Protein AF-A0A8C2JRZ2-F1 (afdb_monomer_lite)

InterPro domains:
  IPR001318 Inhibin, beta C subunit [PR00672] (16-34)
  IPR001318 Inhibin, beta C subunit [PR00672] (56-75)
  IPR001318 Inhibin, beta C subunit [PR00672] (79-95)
  IPR015615 Transforming growth factor-beta-like [PTHR11848] (23-191)

Structure (mmCIF, N/CA/C/O backbone):
data_AF-A0A8C2JRZ2-F1
#
_entry.id   AF-A0A8C2JRZ2-F1
#
loop_
_atom_site.group_PDB
_atom_site.id
_atom_site.type_symbol
_atom_site.label_atom_id
_atom_site.label_alt_id
_atom_site.label_comp_id
_atom_site.label_asym_id
_atom_site.label_entity_id
_atom_site.label_seq_id
_atom_site.pdbx_PDB_ins_code
_atom_site.Cartn_x
_atom_site.Cartn_y
_atom_site.Cartn_z
_atom_site.occupancy
_atom_site.B_iso_or_equiv
_atom_site.auth_seq_id
_atom_site.auth_comp_id
_atom_site.auth_asym_id
_atom_site.auth_atom_id
_atom_site.pdbx_PDB_model_num
ATOM 1 N N . MET A 1 1 ? 28.284 58.475 86.208 1.00 43.09 1 MET A N 1
ATOM 2 C CA . MET A 1 1 ? 27.293 57.403 86.428 1.00 43.09 1 MET A CA 1
ATOM 3 C C . MET A 1 1 ? 26.240 57.553 85.338 1.00 43.09 1 MET A C 1
ATOM 5 O O . MET A 1 1 ? 25.465 58.492 85.411 1.00 43.09 1 MET A O 1
ATOM 9 N N . PHE A 1 2 ? 26.287 56.740 84.277 1.00 35.25 2 PHE A N 1
ATOM 10 C CA . PHE A 1 2 ? 25.278 56.749 83.209 1.00 35.25 2 PHE A CA 1
ATOM 11 C C . PHE A 1 2 ? 24.771 55.323 82.995 1.00 35.25 2 PHE A C 1
ATOM 13 O O . PHE A 1 2 ? 25.548 54.411 82.723 1.00 35.25 2 PHE A O 1
ATOM 20 N N . LEU A 1 3 ? 23.466 55.161 83.212 1.00 39.97 3 LEU A N 1
ATOM 21 C CA . LEU A 1 3 ? 22.682 53.945 83.025 1.00 39.97 3 LEU A CA 1
ATOM 22 C C . LEU A 1 3 ? 22.377 53.747 81.537 1.00 39.97 3 LEU A C 1
ATOM 24 O O . LEU A 1 3 ? 21.949 54.680 80.861 1.00 39.97 3 LEU A O 1
ATOM 28 N N . VAL A 1 4 ? 22.553 52.520 81.048 1.00 43.88 4 VAL A N 1
ATOM 29 C CA . VAL A 1 4 ? 22.160 52.106 79.696 1.00 43.88 4 VAL A CA 1
ATOM 30 C C . VAL A 1 4 ? 20.733 51.557 79.767 1.00 43.88 4 VAL A C 1
ATOM 32 O O . VAL A 1 4 ? 20.486 50.575 80.463 1.00 43.88 4 VAL A O 1
ATOM 35 N N . SER A 1 5 ? 19.784 52.194 79.077 1.00 49.72 5 SER A N 1
ATOM 36 C CA . SER A 1 5 ? 18.430 51.654 78.882 1.00 49.72 5 SER A CA 1
ATOM 37 C C . SER A 1 5 ? 18.420 50.693 77.695 1.00 49.72 5 SER A C 1
ATOM 39 O O . SER A 1 5 ? 18.778 51.087 76.587 1.00 49.72 5 SER A O 1
ATOM 41 N N . PHE A 1 6 ? 17.979 49.452 77.906 1.00 47.41 6 PHE A N 1
ATOM 42 C CA . PHE A 1 6 ? 17.679 48.506 76.828 1.00 47.41 6 PHE A CA 1
ATOM 43 C C . PHE A 1 6 ? 16.197 48.608 76.444 1.00 47.41 6 PHE A C 1
ATOM 45 O O . PHE A 1 6 ? 15.307 48.474 77.280 1.00 47.41 6 PHE A O 1
ATOM 52 N N . SER A 1 7 ? 15.945 48.877 75.163 1.00 52.47 7 SER A N 1
ATOM 53 C CA . SER A 1 7 ? 14.614 49.090 74.587 1.00 52.47 7 SER A CA 1
ATOM 54 C C . SER A 1 7 ? 13.928 47.758 74.251 1.00 52.47 7 SER A C 1
ATOM 56 O O . SER A 1 7 ? 14.388 47.010 73.390 1.00 52.47 7 SER A O 1
ATOM 58 N N . TRP A 1 8 ? 12.798 47.474 74.907 1.00 53.75 8 TRP A N 1
ATOM 59 C CA . TRP A 1 8 ? 11.989 46.250 74.747 1.00 53.75 8 TRP A CA 1
ATOM 60 C C . TRP A 1 8 ? 11.156 46.220 73.443 1.00 53.75 8 TRP A C 1
ATOM 62 O O . TRP A 1 8 ? 10.535 45.211 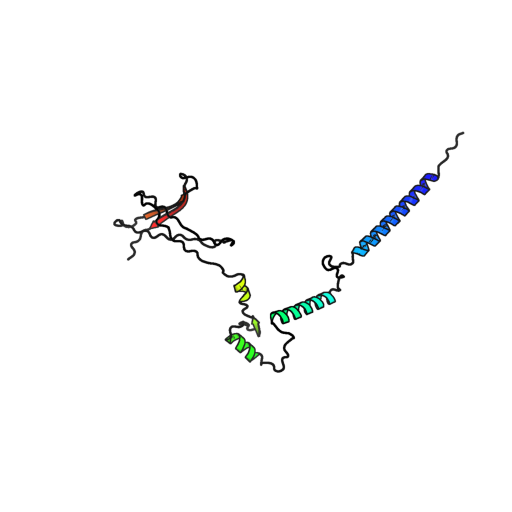73.113 1.00 53.75 8 TRP A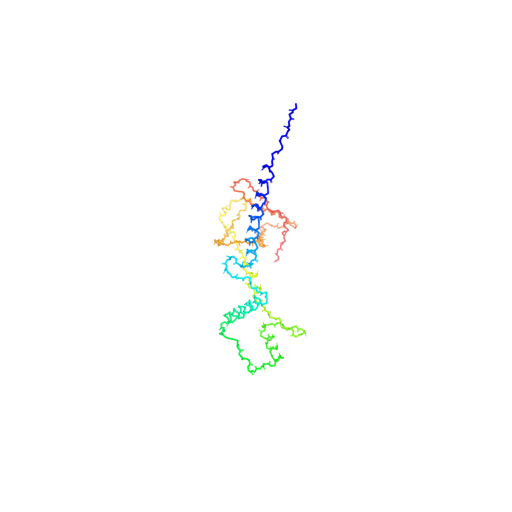 O 1
ATOM 72 N N . ALA A 1 9 ? 11.145 47.311 72.668 1.00 54.16 9 ALA A N 1
ATOM 73 C CA . ALA A 1 9 ? 10.266 47.483 71.508 1.00 54.16 9 ALA A CA 1
ATOM 74 C C . ALA A 1 9 ? 10.638 46.610 70.289 1.00 54.16 9 ALA A C 1
ATOM 76 O O . ALA A 1 9 ? 9.770 46.275 69.483 1.00 54.16 9 ALA A O 1
ATOM 77 N N . HIS A 1 10 ? 11.902 46.189 70.160 1.00 51.16 10 HIS A N 1
ATOM 78 C CA . HIS A 1 10 ? 12.362 45.418 68.997 1.00 51.16 10 HIS A CA 1
ATOM 79 C C . HIS A 1 10 ? 11.926 43.945 69.002 1.00 51.16 10 HIS A C 1
ATOM 81 O O . HIS A 1 10 ? 11.777 43.359 67.930 1.00 51.16 10 HIS A O 1
ATOM 87 N N . LEU A 1 11 ? 11.671 43.345 70.171 1.00 52.97 11 LEU A N 1
ATOM 88 C CA . LEU A 1 11 ? 11.239 41.942 70.241 1.00 52.97 11 LEU A CA 1
ATOM 89 C C . LEU A 1 11 ? 9.786 41.748 69.776 1.00 52.97 11 LEU A C 1
ATOM 91 O O . LEU A 1 11 ? 9.461 40.719 69.188 1.00 52.97 11 LEU A O 1
ATOM 95 N N . CYS A 1 12 ? 8.915 42.734 70.004 1.00 54.78 12 CYS A N 1
ATOM 96 C CA . CYS A 1 12 ? 7.479 42.597 69.738 1.00 54.78 12 CYS A CA 1
ATOM 97 C C . CYS A 1 12 ? 7.147 42.678 68.232 1.00 54.78 12 CYS A C 1
ATOM 99 O O . CYS A 1 12 ? 6.278 41.961 67.737 1.00 54.78 12 CYS A O 1
ATOM 101 N N . GLY A 1 13 ? 7.886 43.501 67.476 1.00 56.34 13 GLY A N 1
ATOM 102 C CA . GLY A 1 13 ? 7.695 43.649 66.028 1.00 56.34 13 GLY A CA 1
ATOM 103 C C . GLY A 1 13 ? 8.073 42.400 65.224 1.00 56.34 13 GLY A C 1
ATOM 104 O O . GLY A 1 13 ? 7.397 42.069 64.253 1.00 56.34 13 GLY A O 1
ATOM 105 N N . LEU A 1 14 ? 9.106 41.670 65.659 1.00 57.88 14 LEU A N 1
ATOM 106 C CA . LEU A 1 14 ? 9.568 40.448 64.993 1.00 57.88 14 LEU A CA 1
ATOM 107 C C . LEU A 1 14 ? 8.588 39.278 65.170 1.00 57.88 14 LEU A C 1
ATOM 109 O O . LEU A 1 14 ? 8.413 38.482 64.255 1.00 57.88 14 LEU A O 1
ATOM 113 N N . ALA A 1 15 ? 7.900 39.187 66.311 1.00 64.38 15 ALA A N 1
ATOM 114 C CA . ALA A 1 15 ? 6.903 38.140 66.539 1.00 64.38 15 ALA A CA 1
ATOM 115 C C . ALA A 1 15 ? 5.659 38.310 65.642 1.00 64.38 15 ALA A C 1
ATOM 117 O O . ALA A 1 15 ? 5.123 37.330 65.124 1.00 64.38 15 ALA A O 1
ATOM 118 N N . SER A 1 16 ? 5.225 39.555 65.415 1.00 68.12 16 SER A N 1
ATOM 119 C CA . SER A 1 16 ? 4.037 39.870 64.606 1.00 68.12 16 SER A CA 1
ATOM 120 C C . SER A 1 16 ? 4.243 39.588 63.111 1.00 68.12 16 SER A C 1
ATOM 122 O O . SER A 1 16 ? 3.372 39.018 62.450 1.00 68.12 16 SER A O 1
ATOM 124 N N . THR A 1 17 ? 5.424 39.910 62.573 1.00 67.56 17 THR A N 1
ATOM 125 C CA . THR A 1 17 ? 5.755 39.620 61.169 1.00 67.56 17 THR A CA 1
ATOM 126 C C . THR A 1 17 ? 5.883 38.122 60.911 1.00 67.56 17 THR A C 1
ATOM 128 O O . THR A 1 17 ? 5.420 37.652 59.874 1.00 67.56 17 THR A O 1
ATOM 131 N N . VAL A 1 18 ? 6.428 37.359 61.865 1.00 73.25 18 VAL A N 1
ATOM 132 C CA . VAL A 1 18 ? 6.525 35.893 61.778 1.00 73.25 18 VAL A CA 1
ATOM 133 C C . VAL A 1 18 ? 5.147 35.230 61.838 1.00 73.25 18 VAL A C 1
ATOM 135 O O . VAL A 1 18 ? 4.886 34.317 61.059 1.00 73.25 18 VAL A O 1
ATOM 138 N N . LEU A 1 19 ? 4.230 35.697 62.694 1.00 73.44 19 LEU A N 1
ATOM 139 C CA . LEU A 1 19 ? 2.860 35.168 62.705 1.00 73.44 19 LEU A CA 1
ATOM 140 C C . LEU A 1 19 ? 2.125 35.459 61.392 1.00 73.44 19 LEU A C 1
ATOM 142 O O . LEU A 1 19 ? 1.458 34.579 60.853 1.00 73.44 19 LEU A O 1
ATOM 146 N N . SER A 1 20 ? 2.258 36.677 60.864 1.00 72.19 20 SER A N 1
ATOM 147 C CA . SER A 1 20 ? 1.580 37.075 59.628 1.00 72.19 20 SER A CA 1
ATOM 148 C C . SER A 1 20 ? 2.083 36.275 58.421 1.00 72.19 20 SER A C 1
ATOM 150 O O . SER A 1 20 ? 1.283 35.771 57.632 1.00 72.19 20 SER A O 1
ATOM 152 N N . THR A 1 21 ? 3.399 36.055 58.311 1.00 71.00 21 THR A N 1
ATOM 153 C CA . THR A 1 21 ? 3.958 35.200 57.253 1.00 71.00 21 THR A CA 1
ATOM 154 C C . THR A 1 21 ? 3.530 33.745 57.410 1.00 71.00 21 THR A C 1
ATOM 156 O O . THR A 1 21 ? 3.190 33.123 56.408 1.00 71.00 21 THR A O 1
ATOM 159 N N . LEU A 1 22 ? 3.446 33.212 58.634 1.00 72.38 22 LEU A N 1
ATOM 160 C CA . LEU A 1 22 ? 2.957 31.851 58.887 1.00 72.38 22 LEU A CA 1
ATOM 161 C C . LEU A 1 22 ? 1.473 31.680 58.502 1.00 72.38 22 LEU A C 1
ATOM 163 O O . LEU A 1 22 ? 1.083 30.650 57.947 1.00 72.38 22 LEU A O 1
ATOM 167 N N . VAL A 1 23 ? 0.642 32.699 58.743 1.00 73.06 23 VAL A N 1
ATOM 168 C CA . VAL A 1 23 ? -0.781 32.707 58.355 1.00 73.06 23 VAL A CA 1
ATOM 169 C C . VAL A 1 23 ? -0.938 32.811 56.835 1.00 73.06 23 VAL A C 1
ATOM 171 O O . VAL A 1 23 ? -1.725 32.073 56.246 1.00 73.06 23 VAL A O 1
ATOM 174 N N . VAL A 1 24 ? -0.153 33.658 56.167 1.00 72.19 24 VAL A N 1
ATOM 175 C CA . VAL A 1 24 ? -0.166 33.756 54.696 1.00 72.19 24 VAL A CA 1
ATOM 176 C C . VAL A 1 24 ? 0.340 32.461 54.055 1.00 72.19 24 VAL A C 1
ATOM 178 O O . VAL A 1 24 ? -0.254 31.983 53.089 1.00 72.19 24 VAL A O 1
ATOM 181 N N . LEU A 1 25 ? 1.391 31.854 54.611 1.00 67.00 25 LEU A N 1
ATOM 182 C CA . LEU A 1 25 ? 1.948 30.600 54.109 1.00 67.00 25 LEU A CA 1
ATOM 183 C C . LEU A 1 25 ? 0.973 29.433 54.310 1.00 67.00 25 LEU A C 1
ATOM 185 O O . LEU A 1 25 ? 0.806 28.624 53.403 1.00 67.00 25 LEU A O 1
ATOM 189 N N . SER A 1 26 ? 0.265 29.382 55.443 1.00 62.38 26 SER A N 1
ATOM 190 C CA . SER A 1 26 ? -0.780 28.374 55.682 1.00 62.38 26 SER A CA 1
ATOM 191 C C . SER A 1 26 ? -2.029 28.587 54.813 1.00 62.38 26 SER A C 1
ATOM 193 O O . SER A 1 26 ? -2.615 27.621 54.329 1.00 62.38 26 SER A O 1
ATOM 195 N N . ALA A 1 27 ? -2.410 29.831 54.513 1.00 62.88 27 ALA A N 1
ATOM 196 C CA . ALA A 1 27 ? -3.480 30.113 53.556 1.00 62.88 27 ALA A CA 1
ATOM 197 C C . ALA A 1 27 ? -3.098 29.721 52.113 1.00 62.88 27 ALA A C 1
ATOM 199 O O . ALA A 1 27 ? -3.943 29.218 51.365 1.00 62.88 27 ALA A O 1
ATOM 200 N N . LEU A 1 28 ? -1.832 29.913 51.719 1.00 59.66 28 LEU A N 1
ATOM 201 C CA . LEU A 1 28 ? -1.326 29.468 50.417 1.00 59.66 28 LEU A CA 1
ATOM 202 C C . LEU A 1 28 ? -1.285 27.939 50.313 1.00 59.66 28 LEU A C 1
ATOM 204 O O . LEU A 1 28 ? -1.697 27.402 49.285 1.00 59.66 28 LEU A O 1
ATOM 208 N N . THR A 1 29 ? -0.852 27.227 51.358 1.00 57.88 29 THR A N 1
ATOM 209 C CA . THR A 1 29 ? -0.818 25.756 51.328 1.00 57.88 29 THR A CA 1
ATOM 210 C C . THR A 1 29 ? -2.219 25.157 51.232 1.00 57.88 29 THR A C 1
ATOM 212 O O . THR A 1 29 ? -2.415 24.244 50.436 1.00 57.88 29 THR A O 1
ATOM 215 N N . VAL A 1 30 ? -3.220 25.716 51.923 1.00 55.44 30 VAL A N 1
ATOM 216 C CA . VAL A 1 30 ? -4.626 25.266 51.823 1.00 55.44 30 VAL A CA 1
ATOM 217 C C . VAL A 1 30 ? -5.213 25.478 50.419 1.00 55.44 30 VAL A C 1
ATOM 219 O O . VAL A 1 30 ? -6.016 24.670 49.951 1.00 55.44 30 VAL A O 1
ATOM 222 N N . ARG A 1 31 ? -4.808 26.534 49.700 1.00 51.69 31 ARG A N 1
ATOM 223 C CA . ARG A 1 31 ? -5.257 26.745 48.310 1.00 51.69 31 ARG A CA 1
ATOM 224 C C . ARG A 1 31 ? -4.558 25.829 47.309 1.00 51.69 31 ARG A C 1
ATOM 226 O O . ARG A 1 31 ? -5.198 25.392 46.357 1.00 51.69 31 ARG A O 1
ATOM 233 N N . VAL A 1 32 ? -3.286 25.505 47.536 1.00 51.31 32 VAL A N 1
ATOM 234 C CA . VAL A 1 32 ? -2.526 24.581 46.679 1.00 51.31 32 VAL A CA 1
ATOM 235 C C . VAL A 1 32 ? -2.999 23.135 46.857 1.00 51.31 32 VAL A C 1
ATOM 237 O O . VAL A 1 32 ? -3.060 22.397 45.877 1.00 51.31 32 VAL A O 1
ATOM 240 N N . THR A 1 33 ? -3.423 22.729 48.058 1.00 45.78 33 THR A N 1
ATOM 241 C CA . THR A 1 33 ? -3.951 21.370 48.279 1.00 45.78 33 THR A CA 1
ATOM 242 C C . THR A 1 33 ? -5.376 21.162 47.759 1.00 45.78 33 THR A C 1
ATOM 244 O O . THR A 1 33 ? -5.751 20.027 47.481 1.00 45.78 33 THR A O 1
ATOM 247 N N . SER A 1 34 ? -6.152 22.230 47.537 1.00 48.19 34 SER A N 1
ATOM 248 C CA . SER A 1 34 ? -7.468 22.145 46.877 1.00 48.19 34 SER A CA 1
ATOM 249 C C . SER A 1 34 ? -7.359 21.883 45.363 1.00 48.19 34 SER A C 1
ATOM 251 O O . SER A 1 34 ? -8.215 21.228 44.772 1.00 48.19 34 SER A O 1
ATOM 253 N N . ALA A 1 35 ? -6.255 22.302 44.733 1.00 47.62 35 ALA A N 1
ATOM 254 C CA . ALA A 1 35 ? -5.972 22.021 43.321 1.00 47.62 35 ALA A CA 1
ATOM 255 C C . ALA A 1 35 ? -5.539 20.563 43.054 1.00 47.62 35 ALA A C 1
ATOM 257 O O . ALA A 1 35 ? -5.353 20.177 41.902 1.00 47.62 35 ALA A O 1
ATOM 258 N N . ALA A 1 36 ? -5.400 19.740 44.099 1.00 47.97 36 ALA A N 1
ATOM 259 C CA . ALA A 1 36 ? -5.111 18.311 43.992 1.00 47.97 36 ALA A CA 1
ATOM 260 C C . ALA A 1 36 ? -6.376 17.440 43.826 1.00 47.97 36 ALA A C 1
ATOM 262 O O . ALA A 1 36 ? -6.294 16.216 43.917 1.00 47.97 36 ALA A O 1
ATOM 263 N N . ALA A 1 37 ? -7.542 18.036 43.555 1.00 54.25 37 ALA A N 1
ATOM 264 C CA . ALA A 1 37 ? -8.656 17.317 42.943 1.00 54.25 37 ALA A CA 1
ATOM 265 C C . ALA A 1 37 ? -8.358 17.171 41.439 1.00 54.25 37 ALA A C 1
ATOM 267 O O . ALA A 1 37 ? -8.673 18.040 40.631 1.00 54.25 37 ALA A O 1
ATOM 268 N N . THR A 1 38 ? -7.680 16.080 41.095 1.00 59.22 38 THR A N 1
ATOM 269 C CA . THR A 1 38 ? -7.126 15.690 39.787 1.00 59.22 38 THR A CA 1
ATOM 270 C C . THR A 1 38 ? -8.181 15.458 38.688 1.00 59.22 38 THR A C 1
ATOM 272 O O . THR A 1 38 ? -8.270 14.381 38.107 1.00 59.22 38 THR A O 1
ATOM 275 N N . GLY A 1 39 ? -9.022 16.449 38.393 1.00 63.00 39 GLY A N 1
ATOM 276 C CA . GLY A 1 39 ? -9.959 16.419 37.266 1.00 63.00 39 GLY A CA 1
ATOM 277 C C . GLY A 1 39 ? -9.312 16.834 35.940 1.00 63.00 39 GLY A C 1
ATOM 278 O O . GLY A 1 39 ? -8.318 17.561 35.915 1.00 63.00 39 GLY A O 1
ATOM 279 N N . CYS A 1 40 ? -9.882 16.391 34.818 1.00 69.56 40 CYS A N 1
ATOM 280 C CA . CYS A 1 40 ? -9.407 16.778 33.487 1.00 69.56 40 CYS A CA 1
ATOM 281 C C . CYS A 1 40 ? -9.744 18.261 33.212 1.00 69.56 40 CYS A C 1
ATOM 283 O O . CYS A 1 40 ? -10.929 18.614 33.178 1.00 69.56 40 CYS A O 1
ATOM 285 N N . PRO A 1 41 ? -8.750 19.138 32.957 1.00 63.25 41 PRO A N 1
ATOM 286 C CA . PRO A 1 41 ? -8.979 20.575 32.776 1.00 63.25 41 PRO A CA 1
ATOM 287 C C . PRO A 1 41 ? -9.751 20.914 31.490 1.00 63.25 41 PRO A C 1
ATOM 289 O O . PRO A 1 41 ? -10.252 22.025 31.353 1.00 63.25 41 PRO A O 1
ATOM 292 N N . THR A 1 42 ? -9.870 19.969 30.552 1.00 72.88 42 THR A N 1
ATOM 293 C CA . THR A 1 42 ? -10.592 20.151 29.283 1.00 72.88 42 THR A CA 1
ATOM 294 C C . THR A 1 42 ? -12.085 19.844 29.391 1.00 72.88 42 THR A C 1
ATOM 296 O O . THR A 1 42 ? -12.878 20.487 28.710 1.00 72.88 42 THR A O 1
ATOM 299 N N . CYS A 1 43 ? -12.491 18.878 30.222 1.00 76.94 43 CYS A N 1
ATOM 300 C CA . CYS A 1 43 ? -13.899 18.477 30.343 1.00 76.94 43 CYS A CA 1
ATOM 301 C C . CYS A 1 43 ? -14.525 18.775 31.713 1.00 76.94 43 CYS A C 1
ATOM 303 O O . CYS A 1 43 ? -15.717 18.542 31.882 1.00 76.94 43 CYS A O 1
ATOM 305 N N . GLY A 1 44 ? -13.758 19.294 32.683 1.00 69.50 44 GLY A N 1
ATOM 306 C CA . GLY A 1 44 ? -14.271 19.717 33.994 1.00 69.50 44 GLY A CA 1
ATOM 307 C C . GLY A 1 44 ? -14.798 18.575 34.868 1.00 69.50 44 GLY A C 1
ATOM 308 O O . GLY A 1 44 ? -15.419 18.826 35.898 1.00 69.50 44 GLY A O 1
ATOM 309 N N . MET A 1 45 ? -14.566 17.325 34.465 1.00 68.88 45 MET A N 1
ATOM 310 C CA . MET A 1 45 ? -15.027 16.153 35.198 1.00 68.88 45 MET A CA 1
ATOM 311 C C . MET A 1 45 ? -14.103 15.884 36.392 1.00 68.88 45 MET A C 1
ATOM 313 O O . MET A 1 45 ? -12.877 15.960 36.236 1.00 68.88 45 MET A O 1
ATOM 317 N N . PRO A 1 46 ? -14.660 15.560 37.575 1.00 72.56 46 PRO A N 1
ATOM 318 C CA . PRO A 1 46 ? -13.858 15.189 38.734 1.00 72.56 46 PRO A CA 1
ATOM 319 C C . PRO A 1 46 ? -13.057 13.914 38.447 1.00 72.56 46 PRO A C 1
ATOM 321 O O . PRO A 1 46 ? -13.472 13.088 37.632 1.00 72.56 46 PRO A O 1
ATOM 324 N N . ALA A 1 47 ? -11.925 13.742 39.137 1.00 68.00 47 ALA A N 1
ATOM 325 C CA . ALA A 1 47 ? -11.163 12.496 39.113 1.00 68.00 47 ALA A CA 1
ATOM 326 C C . ALA A 1 47 ? -12.096 11.327 39.470 1.00 68.00 47 ALA A C 1
ATOM 328 O O . ALA A 1 47 ? -12.580 11.242 40.601 1.00 68.00 47 ALA A O 1
ATOM 329 N N . MET A 1 48 ? -12.392 10.459 38.503 1.00 72.94 48 MET A N 1
ATOM 330 C CA . MET A 1 48 ? -13.170 9.252 38.763 1.00 72.94 48 MET A CA 1
ATOM 331 C C . MET A 1 48 ? -12.306 8.235 39.502 1.00 72.94 48 MET A C 1
ATOM 333 O O . MET A 1 48 ? -11.091 8.160 39.324 1.00 72.94 48 MET A O 1
ATOM 337 N N . GLU A 1 49 ? -12.944 7.429 40.346 1.00 82.06 49 GLU A N 1
ATOM 338 C CA . GLU A 1 49 ? -12.288 6.265 40.927 1.00 82.06 49 GLU A CA 1
ATOM 339 C C . GLU A 1 49 ? -11.952 5.284 39.793 1.00 82.06 49 GLU A C 1
ATOM 341 O O . GLU A 1 49 ? -12.751 5.089 38.875 1.00 82.06 49 GLU A O 1
ATOM 346 N N . LYS A 1 50 ? -10.759 4.684 39.828 1.00 81.44 50 LYS A N 1
ATOM 347 C CA . LYS A 1 50 ? -10.221 3.890 38.714 1.00 81.44 50 LYS A CA 1
ATOM 348 C C . LYS A 1 50 ? -11.184 2.794 38.234 1.00 81.44 50 LYS A C 1
ATOM 350 O O . LYS A 1 50 ? -11.314 2.594 37.028 1.00 81.44 50 LYS A O 1
ATOM 355 N N . SER A 1 51 ? -11.895 2.115 39.142 1.00 82.56 51 SER A N 1
ATOM 356 C CA . SER A 1 51 ? -12.881 1.095 38.756 1.00 82.56 51 SER A CA 1
ATOM 357 C C . SER A 1 51 ? -14.105 1.693 38.054 1.00 82.56 51 SER A C 1
ATOM 359 O O . SER A 1 51 ? -14.656 1.085 37.134 1.00 82.56 51 SER A O 1
ATOM 361 N N . THR A 1 52 ? -14.532 2.896 38.447 1.00 87.12 52 THR A N 1
ATOM 362 C CA . THR A 1 52 ? -15.609 3.609 37.753 1.00 87.12 52 THR A CA 1
ATOM 363 C C . THR A 1 52 ? -15.187 4.068 36.357 1.00 87.12 52 THR A C 1
ATOM 365 O O . THR A 1 52 ? -15.985 3.950 35.426 1.00 87.12 52 THR A O 1
ATOM 368 N N . GLU A 1 53 ? -13.952 4.552 36.190 1.00 87.38 53 GLU A N 1
ATOM 369 C CA . GLU A 1 53 ? -13.423 4.994 34.892 1.00 87.38 53 GLU A CA 1
ATOM 370 C C . GLU A 1 53 ? -13.356 3.821 33.908 1.00 87.38 53 GLU A C 1
ATOM 372 O O . GLU A 1 53 ? -13.857 3.914 32.788 1.00 87.38 53 GLU A O 1
ATOM 377 N N . GLU A 1 54 ? -12.827 2.679 34.354 1.00 91.50 54 GLU A N 1
ATOM 378 C CA . GLU A 1 54 ? -12.760 1.459 33.548 1.00 91.50 54 GLU A CA 1
ATOM 379 C C . GLU A 1 54 ? -14.152 1.006 33.082 1.00 91.50 54 GLU A C 1
ATOM 381 O O . GLU A 1 54 ? -14.355 0.728 31.899 1.00 91.50 54 GLU A O 1
ATOM 386 N N . ARG A 1 55 ? -15.144 0.992 33.983 1.00 93.50 55 ARG A N 1
ATOM 387 C CA . ARG A 1 55 ? -16.532 0.661 33.617 1.00 93.50 55 ARG A CA 1
ATOM 388 C C . ARG A 1 55 ? -17.090 1.624 32.577 1.00 93.50 55 ARG A C 1
ATOM 390 O O . ARG A 1 55 ? -17.734 1.176 31.632 1.00 93.50 55 ARG A O 1
ATOM 397 N N . TYR A 1 56 ? -16.834 2.921 32.728 1.00 93.19 56 TYR A N 1
ATOM 398 C CA . TYR A 1 56 ? -17.280 3.923 31.765 1.00 93.19 56 TYR A CA 1
ATOM 399 C C . TYR A 1 56 ? -16.661 3.691 30.379 1.00 93.19 56 TYR A C 1
ATOM 401 O O . TYR A 1 56 ? -17.385 3.648 29.384 1.00 93.19 56 TYR A O 1
ATOM 409 N N . LEU A 1 57 ? -15.350 3.438 30.311 1.00 94.56 57 LEU A N 1
ATOM 410 C CA . LEU A 1 57 ? -14.658 3.111 29.059 1.00 94.56 57 LEU A CA 1
ATOM 411 C C . LEU A 1 57 ? -15.202 1.829 28.414 1.00 94.56 57 LEU A C 1
ATOM 413 O O . LEU A 1 57 ? -15.380 1.782 27.195 1.00 94.56 57 LEU A O 1
ATOM 417 N N . ILE A 1 58 ? -15.517 0.807 29.214 1.00 96.31 58 ILE A N 1
ATOM 418 C CA . ILE A 1 58 ? -16.128 -0.438 28.731 1.00 96.31 58 ILE A CA 1
ATOM 419 C C . ILE A 1 58 ? -17.509 -0.174 28.119 1.00 96.31 58 ILE A C 1
ATOM 421 O O . ILE A 1 58 ? -17.795 -0.686 27.035 1.00 96.31 58 ILE A O 1
ATOM 425 N N . GLU A 1 59 ? -18.366 0.615 28.768 1.00 96.12 59 GLU A N 1
ATOM 426 C CA . GLU A 1 59 ? -19.691 0.942 28.225 1.00 96.12 59 GLU A CA 1
ATOM 427 C C . GLU A 1 59 ? -19.595 1.788 26.947 1.00 96.12 59 GLU A C 1
ATOM 429 O O . GLU A 1 59 ? -20.303 1.515 25.973 1.00 96.12 59 GLU A O 1
ATOM 434 N N . MET A 1 60 ? -18.653 2.737 26.881 1.00 96.25 60 MET A N 1
ATOM 435 C CA . MET A 1 60 ? -18.372 3.468 25.641 1.00 96.25 60 MET A CA 1
ATOM 436 C C . MET A 1 60 ? -17.910 2.529 24.522 1.00 96.25 60 MET A C 1
ATOM 438 O O . MET A 1 60 ? -18.408 2.619 23.398 1.00 96.25 60 MET A O 1
ATOM 442 N N . ALA A 1 61 ? -16.999 1.597 24.818 1.00 97.06 61 ALA A N 1
ATOM 443 C CA . ALA A 1 61 ? -16.512 0.626 23.845 1.00 97.06 61 ALA A CA 1
ATOM 444 C C . ALA A 1 61 ? -17.639 -0.293 23.349 1.00 97.06 61 ALA A C 1
ATOM 446 O O . ALA A 1 61 ? -17.765 -0.506 22.141 1.00 97.06 61 ALA A O 1
ATOM 447 N N . LYS A 1 62 ? -18.504 -0.785 24.247 1.00 96.88 62 LYS A N 1
ATOM 448 C CA . LYS A 1 62 ? -19.694 -1.576 23.884 1.00 96.88 62 LYS A CA 1
ATOM 449 C C . LYS A 1 62 ? -20.608 -0.800 22.938 1.00 96.88 62 LYS A C 1
ATOM 451 O O . LYS A 1 62 ? -20.975 -1.325 21.886 1.00 96.88 62 LYS A O 1
ATOM 456 N N . GLN A 1 63 ? -20.926 0.452 23.272 1.00 96.88 63 GLN A N 1
ATOM 457 C CA . GLN A 1 63 ? -21.789 1.292 22.442 1.00 96.88 63 GLN A CA 1
ATOM 458 C C . GLN A 1 63 ? -21.153 1.593 21.080 1.00 96.88 63 GLN A C 1
ATOM 460 O O . GLN A 1 63 ? -21.833 1.570 20.052 1.00 96.88 63 GLN A O 1
ATOM 465 N N . GLN A 1 64 ? -19.840 1.828 21.048 1.00 97.06 64 GLN A N 1
ATOM 466 C CA . GLN A 1 64 ? -19.096 2.042 19.812 1.00 97.06 64 GLN A CA 1
ATOM 467 C C . GLN A 1 64 ? -19.130 0.804 18.908 1.00 97.06 64 GLN A C 1
ATOM 469 O O . GLN A 1 64 ? -19.337 0.947 17.703 1.00 97.06 64 GLN A O 1
ATOM 474 N N . ILE A 1 65 ? -18.952 -0.396 19.469 1.00 97.56 65 ILE A N 1
ATOM 475 C CA . ILE A 1 65 ? -19.035 -1.656 18.718 1.00 97.56 65 ILE A CA 1
ATOM 476 C C . ILE A 1 65 ? -20.432 -1.820 18.113 1.00 97.56 65 ILE A C 1
ATOM 478 O O . ILE A 1 65 ? -20.542 -2.067 16.914 1.00 97.56 65 ILE A O 1
ATOM 482 N N . LEU A 1 66 ? -21.493 -1.629 18.905 1.00 97.31 66 LEU A N 1
ATOM 483 C CA . LEU A 1 66 ? -22.872 -1.722 18.413 1.00 97.31 66 LEU A CA 1
ATOM 484 C C . LEU A 1 66 ? -23.133 -0.728 17.276 1.00 97.31 66 LEU A C 1
ATOM 486 O O . LEU A 1 66 ? -23.626 -1.121 16.221 1.00 97.31 66 LEU A O 1
ATOM 490 N N . ASN A 1 67 ? -22.708 0.527 17.439 1.00 96.75 67 ASN A N 1
ATOM 491 C CA . ASN A 1 67 ? -22.861 1.557 16.414 1.00 96.75 6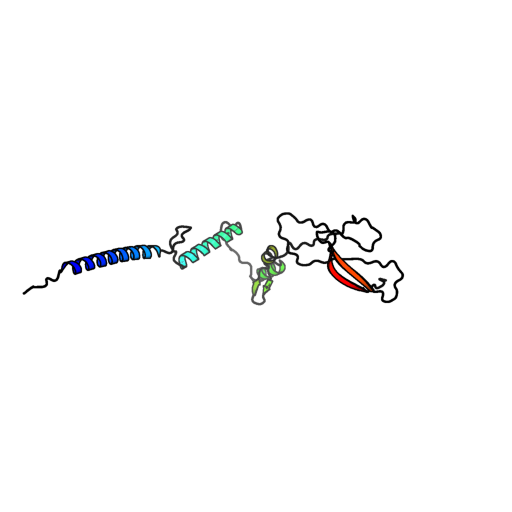7 ASN A CA 1
ATOM 492 C C . ASN A 1 67 ? -22.104 1.204 15.118 1.00 96.75 67 ASN A C 1
ATOM 494 O O . ASN A 1 67 ? -22.672 1.270 14.030 1.00 96.75 67 ASN A O 1
ATOM 498 N N . LYS A 1 68 ? -20.845 0.751 15.221 1.00 96.56 68 LYS A N 1
ATOM 499 C CA . LYS A 1 68 ? -20.038 0.335 14.057 1.00 96.56 68 LYS A CA 1
ATOM 500 C C . LYS A 1 68 ? -20.597 -0.892 13.339 1.00 96.56 68 LYS A C 1
ATOM 502 O O . LYS A 1 68 ? -20.397 -1.018 12.137 1.00 96.56 68 LYS A O 1
ATOM 507 N N . LEU A 1 69 ? -21.290 -1.770 14.057 1.00 96.50 69 LEU A N 1
ATOM 508 C CA . LEU A 1 69 ? -21.994 -2.915 13.481 1.00 96.50 69 LEU A CA 1
ATOM 509 C C . LEU A 1 69 ? -23.411 -2.564 12.997 1.00 96.50 69 LEU A C 1
ATOM 511 O O . LEU A 1 69 ? -24.116 -3.449 12.521 1.00 96.50 69 LEU A O 1
ATOM 515 N N . HIS A 1 70 ? -23.837 -1.301 13.118 1.00 96.00 70 HIS A N 1
ATOM 516 C CA . HIS A 1 70 ? -25.201 -0.848 12.835 1.00 96.00 70 HIS A CA 1
ATOM 517 C C . HIS A 1 70 ? -26.277 -1.627 13.616 1.00 96.00 70 HIS A C 1
ATOM 519 O O . HIS A 1 70 ? -27.391 -1.845 13.138 1.00 96.00 70 HIS A O 1
ATOM 525 N N . LEU A 1 71 ? -25.947 -2.032 14.843 1.00 96.00 71 LEU A N 1
ATOM 526 C CA . LEU A 1 71 ? -26.830 -2.738 15.764 1.00 96.00 71 LEU A CA 1
ATOM 527 C C . LEU A 1 71 ? -27.356 -1.777 16.833 1.00 96.00 71 LEU A C 1
ATOM 529 O O . LEU A 1 71 ? -26.622 -0.941 17.356 1.00 96.00 71 LEU A O 1
ATOM 533 N N . ARG A 1 72 ? -28.639 -1.915 17.183 1.00 93.75 72 ARG A N 1
ATOM 534 C CA . ARG A 1 72 ? -29.256 -1.143 18.278 1.00 93.75 72 ARG A CA 1
ATOM 535 C C . ARG A 1 72 ? -28.923 -1.723 19.648 1.00 93.75 72 ARG A C 1
ATOM 537 O O . ARG A 1 72 ? -28.725 -0.981 20.600 1.00 93.75 72 ARG A O 1
ATOM 544 N N . GLU A 1 73 ? -28.859 -3.045 19.727 1.00 95.19 73 GLU A N 1
ATOM 545 C CA . GLU A 1 73 ? -28.602 -3.799 20.947 1.00 95.19 73 GLU A CA 1
ATOM 546 C C . GLU A 1 73 ? -27.820 -5.077 20.635 1.00 95.19 73 GLU A C 1
ATOM 548 O O . GLU A 1 73 ? -27.643 -5.457 19.472 1.00 95.19 73 GLU A O 1
ATOM 553 N N . ARG A 1 74 ? -27.339 -5.750 21.685 1.00 95.19 74 ARG A N 1
ATOM 554 C CA . ARG A 1 74 ? -26.650 -7.033 21.552 1.00 95.19 74 ARG A CA 1
ATOM 555 C C . ARG A 1 74 ? -27.618 -8.092 20.995 1.00 95.19 74 ARG A C 1
ATOM 557 O O . ARG A 1 74 ? -28.647 -8.331 21.623 1.00 95.19 74 ARG A O 1
ATOM 564 N N . PRO A 1 75 ? -27.267 -8.797 19.904 1.00 92.12 75 PRO A N 1
ATOM 565 C CA . PRO A 1 75 ? -28.100 -9.871 19.371 1.00 92.12 75 PRO A CA 1
ATOM 566 C C . PRO A 1 75 ? -28.319 -10.989 20.397 1.00 92.12 75 PRO A C 1
ATOM 568 O O . PRO A 1 75 ? -27.369 -11.465 21.028 1.00 92.12 75 PRO A O 1
ATOM 571 N N . ASN A 1 76 ? -29.569 -11.426 20.544 1.00 92.25 76 ASN A N 1
ATOM 572 C CA . ASN A 1 76 ? -29.937 -12.541 21.410 1.00 92.25 76 ASN A CA 1
ATOM 573 C C . ASN A 1 76 ? -29.686 -13.879 20.688 1.00 92.25 76 ASN A C 1
ATOM 575 O O . ASN A 1 76 ? -30.248 -14.125 19.622 1.00 92.25 76 ASN A O 1
ATOM 579 N N . ILE A 1 77 ? -28.834 -14.738 21.255 1.00 89.25 77 ILE A N 1
ATOM 580 C CA . ILE A 1 77 ? -28.476 -16.039 20.673 1.00 89.25 77 ILE A CA 1
ATOM 581 C C . ILE A 1 77 ? -29.353 -17.115 21.318 1.00 89.25 77 ILE A C 1
ATOM 583 O O . ILE A 1 77 ? -29.030 -17.631 22.386 1.00 89.25 77 ILE A O 1
ATOM 587 N N . THR A 1 78 ? -30.460 -17.459 20.665 1.00 88.12 78 THR A N 1
ATOM 588 C CA . THR A 1 78 ? -31.424 -18.459 21.159 1.00 88.12 78 THR A CA 1
ATOM 589 C C . THR A 1 78 ? -31.026 -19.898 20.825 1.00 88.12 78 THR A C 1
ATOM 591 O O . THR A 1 78 ? -31.383 -20.819 21.554 1.00 88.12 78 THR A O 1
ATOM 594 N N . GLN A 1 79 ? -30.252 -20.100 19.755 1.00 86.94 79 GLN A N 1
ATOM 595 C CA . GLN A 1 79 ? -29.727 -21.401 19.350 1.00 86.94 79 GLN A CA 1
ATOM 596 C C . GLN A 1 79 ? -28.256 -21.268 18.963 1.00 86.94 79 GLN A C 1
ATOM 598 O O . GLN A 1 79 ? -27.892 -20.478 18.091 1.00 86.94 79 GLN A O 1
ATOM 603 N N . THR A 1 80 ? -27.395 -22.039 19.622 1.00 87.75 80 THR A N 1
ATOM 604 C CA . THR A 1 80 ? -25.962 -22.030 19.336 1.00 87.75 80 THR A CA 1
ATOM 605 C C . THR A 1 80 ? -25.634 -23.023 18.228 1.00 87.75 80 THR A C 1
ATOM 607 O O . THR A 1 80 ? -26.109 -24.159 18.204 1.00 87.75 80 THR A O 1
ATOM 610 N N . VAL A 1 81 ? -24.795 -22.593 17.289 1.00 89.00 81 VAL A N 1
ATOM 611 C CA . VAL A 1 81 ? -24.229 -23.485 16.275 1.00 89.00 81 VAL A CA 1
ATOM 612 C C . VAL A 1 81 ? -23.159 -24.353 16.947 1.00 89.00 81 VAL A C 1
ATOM 614 O O . VAL A 1 81 ? -22.323 -23.811 17.679 1.00 89.00 81 VAL A O 1
ATOM 617 N N . PRO A 1 82 ? -23.124 -25.679 16.702 1.00 90.50 82 PRO A N 1
ATOM 618 C CA . PRO A 1 82 ? -22.052 -26.529 17.203 1.00 90.50 82 PRO A CA 1
ATOM 619 C C . PRO A 1 82 ? -20.683 -25.970 16.805 1.00 90.50 82 PRO A C 1
ATOM 621 O O . PRO A 1 82 ? -20.441 -25.682 15.630 1.00 90.50 82 PRO A O 1
ATOM 624 N N . ARG A 1 83 ? -19.764 -25.844 17.771 1.00 88.38 83 ARG A N 1
ATOM 625 C CA . ARG A 1 83 ? -18.457 -25.195 17.559 1.00 88.38 83 ARG A CA 1
ATOM 626 C C . ARG A 1 83 ? -17.695 -25.798 16.375 1.00 88.38 83 ARG A C 1
ATOM 628 O O . ARG A 1 83 ? -17.126 -25.061 15.580 1.00 88.38 83 ARG A O 1
ATOM 635 N N . ALA A 1 84 ? -17.738 -27.120 16.207 1.00 87.75 84 ALA A N 1
ATOM 636 C CA . ALA A 1 84 ? -17.097 -27.803 15.083 1.00 87.75 84 ALA A CA 1
ATOM 637 C C . ALA A 1 84 ? -17.654 -27.364 13.714 1.00 87.75 84 ALA A C 1
ATOM 639 O O . ALA A 1 84 ? -16.884 -27.148 12.777 1.00 87.75 84 ALA A O 1
ATOM 640 N N . ALA A 1 85 ? -18.975 -27.183 13.605 1.00 90.31 85 ALA A N 1
ATOM 641 C CA . ALA A 1 85 ? -19.621 -26.721 12.379 1.00 90.31 85 ALA A CA 1
ATOM 642 C C . ALA A 1 85 ? -19.263 -25.258 12.082 1.00 90.31 85 ALA A C 1
ATOM 644 O O . ALA A 1 85 ? -18.893 -24.945 10.952 1.00 90.31 85 ALA A O 1
ATOM 645 N N . LEU A 1 86 ? -19.271 -24.393 13.105 1.00 88.81 86 LEU A N 1
ATOM 646 C CA . LEU A 1 86 ? -18.853 -22.993 12.984 1.00 88.81 86 LEU A CA 1
ATOM 647 C C . LEU A 1 86 ? -17.407 -22.880 12.477 1.00 88.81 86 LEU A C 1
ATOM 649 O O . LEU A 1 86 ? -17.148 -22.200 11.489 1.00 88.81 86 LEU A O 1
ATOM 653 N N . MET A 1 87 ? -16.472 -23.594 13.107 1.00 86.31 87 MET A N 1
ATOM 654 C CA . MET A 1 87 ? -15.054 -23.550 12.730 1.00 86.31 87 MET A CA 1
ATOM 655 C C . MET A 1 87 ? -14.811 -24.123 11.328 1.00 86.31 87 MET A C 1
ATOM 657 O O . MET A 1 87 ? -13.978 -23.609 10.582 1.00 86.31 87 MET A O 1
ATOM 661 N N . THR A 1 88 ? -15.559 -25.161 10.943 1.00 87.50 88 THR A N 1
ATOM 662 C CA . THR A 1 88 ? -15.495 -25.725 9.586 1.00 87.50 88 THR A CA 1
ATOM 663 C C . THR A 1 88 ? -16.014 -24.734 8.549 1.00 87.50 88 THR A C 1
ATOM 665 O O . THR A 1 88 ? -15.390 -24.575 7.501 1.00 87.50 88 THR A O 1
ATOM 668 N N . ALA A 1 89 ? -17.124 -24.050 8.838 1.00 88.94 89 ALA A N 1
ATOM 669 C CA . ALA A 1 89 ? -17.684 -23.032 7.959 1.00 88.94 89 ALA A CA 1
ATOM 670 C C . ALA A 1 89 ? -16.720 -21.849 7.788 1.00 88.94 89 ALA A C 1
ATOM 672 O O . ALA A 1 89 ? -16.405 -21.497 6.657 1.00 88.94 89 ALA A O 1
ATOM 673 N N . LEU A 1 90 ? -16.176 -21.302 8.881 1.00 86.31 90 LEU A N 1
ATOM 674 C CA . LEU A 1 90 ? -15.224 -20.183 8.828 1.00 86.31 90 LEU A CA 1
ATOM 675 C C . LEU A 1 90 ? -13.958 -20.530 8.032 1.00 86.31 90 LEU A C 1
ATOM 677 O O . LEU A 1 90 ? -13.524 -19.727 7.207 1.00 86.31 90 LEU A O 1
ATOM 681 N N . ARG A 1 91 ? -13.425 -21.751 8.201 1.00 84.12 91 ARG A N 1
ATOM 682 C CA . ARG A 1 91 ? -12.283 -22.246 7.415 1.00 84.12 91 ARG A CA 1
ATOM 683 C C . ARG A 1 91 ? -12.610 -22.343 5.921 1.00 84.12 91 ARG A C 1
ATOM 685 O O . ARG A 1 91 ? -11.782 -21.969 5.101 1.00 84.12 91 ARG A O 1
ATOM 692 N N . LYS A 1 92 ? -13.797 -22.853 5.562 1.00 86.31 92 LYS A N 1
ATOM 693 C CA . LYS A 1 92 ? -14.242 -22.968 4.157 1.00 86.31 92 LYS A CA 1
ATOM 694 C C . LYS A 1 92 ? -14.547 -21.614 3.515 1.00 86.31 92 LYS A C 1
ATOM 696 O O . LYS A 1 92 ? -14.372 -21.468 2.315 1.00 86.31 92 LYS A O 1
ATOM 701 N N . LEU A 1 93 ? -15.008 -20.646 4.303 1.00 83.75 93 LEU A N 1
ATOM 702 C CA . LEU A 1 93 ? -15.317 -19.291 3.846 1.00 83.75 93 LEU A CA 1
ATOM 703 C C . LEU A 1 93 ? -14.080 -18.384 3.773 1.00 83.75 93 LEU A C 1
ATOM 705 O O . LEU A 1 93 ? -14.233 -17.211 3.455 1.00 83.75 93 LEU A O 1
ATOM 709 N N . HIS A 1 94 ? -12.881 -18.892 4.092 1.00 72.56 94 HIS A N 1
ATOM 710 C CA . HIS A 1 94 ? -11.657 -18.089 4.212 1.00 72.56 94 HIS A CA 1
ATOM 711 C C . HIS A 1 94 ? -11.833 -16.851 5.120 1.00 72.56 94 HIS A C 1
ATOM 713 O O . HIS A 1 94 ? -11.181 -15.832 4.934 1.00 72.56 94 HIS A O 1
ATOM 719 N N . ALA A 1 95 ? -12.727 -16.936 6.115 1.00 71.25 95 ALA A N 1
ATOM 720 C CA . ALA A 1 95 ? -13.030 -15.851 7.053 1.00 71.25 95 ALA A CA 1
ATOM 721 C C . ALA A 1 95 ? -12.116 -15.870 8.298 1.00 71.25 95 ALA A C 1
ATOM 723 O O . ALA A 1 95 ? -12.304 -15.093 9.236 1.00 71.25 95 ALA A O 1
ATOM 724 N N . GLY A 1 96 ? -11.154 -16.795 8.332 1.00 69.25 96 GLY A N 1
ATOM 725 C CA . GLY A 1 96 ? -10.185 -16.964 9.405 1.00 69.25 96 GLY A CA 1
ATOM 726 C C . GLY A 1 96 ? -9.491 -18.325 9.384 1.00 69.25 96 GLY A C 1
ATOM 727 O O . GLY A 1 96 ? -10.045 -19.335 8.930 1.00 69.25 96 GLY A O 1
ATOM 728 N N . ARG A 1 97 ? -8.271 -18.366 9.921 1.00 75.38 97 ARG A N 1
ATOM 729 C CA . ARG A 1 97 ? -7.465 -19.575 10.100 1.00 75.38 97 ARG A CA 1
ATOM 730 C C . ARG A 1 97 ? -7.681 -20.130 11.502 1.00 75.38 97 ARG A C 1
ATOM 732 O O . ARG A 1 97 ? -7.651 -19.425 12.504 1.00 75.38 97 ARG A O 1
ATOM 739 N N . VAL A 1 98 ? -7.904 -21.436 11.575 1.00 71.50 98 VAL A N 1
ATOM 740 C CA . VAL A 1 98 ? -8.063 -22.154 12.843 1.00 71.50 98 VAL A CA 1
ATOM 741 C C . VAL A 1 98 ? -6.730 -22.791 13.196 1.00 71.50 98 VAL A C 1
ATOM 743 O O . VAL A 1 98 ? -6.257 -23.654 12.451 1.00 71.50 98 VAL A O 1
ATOM 746 N N . ARG A 1 99 ? -6.138 -22.385 14.317 1.00 72.56 99 ARG A N 1
ATOM 747 C CA . ARG A 1 99 ? -4.924 -23.006 14.852 1.00 72.56 99 ARG A CA 1
ATOM 748 C C . ARG A 1 99 ? -5.233 -24.382 15.457 1.00 72.56 99 ARG A C 1
ATOM 750 O O . ARG A 1 99 ? -6.381 -24.709 15.763 1.00 72.56 99 ARG A O 1
ATOM 757 N N . GLN A 1 100 ? -4.198 -25.210 15.605 1.00 69.69 100 GLN A N 1
ATOM 758 C CA . GLN A 1 100 ? -4.325 -26.573 16.147 1.00 69.69 100 GLN A CA 1
ATOM 759 C C . GLN A 1 100 ? -4.789 -26.599 17.616 1.00 69.69 100 GLN A C 1
ATOM 761 O O . GLN A 1 100 ? -5.375 -27.584 18.049 1.00 69.69 100 GLN A O 1
ATOM 766 N N . ASP A 1 101 ? -4.592 -25.504 18.352 1.00 74.19 101 ASP A N 1
ATOM 767 C CA . ASP A 1 101 ? -5.059 -25.279 19.728 1.00 74.19 101 ASP A CA 1
ATOM 768 C C . ASP A 1 101 ? -6.558 -24.906 19.819 1.00 74.19 101 ASP A C 1
ATOM 770 O O . ASP A 1 101 ? -7.093 -24.729 20.912 1.00 74.19 101 ASP A O 1
ATOM 774 N N . GLY A 1 102 ? -7.260 -24.786 18.684 1.00 67.44 102 GLY A N 1
ATOM 775 C CA . GLY A 1 102 ? -8.676 -24.411 18.632 1.00 67.44 102 GLY A CA 1
ATOM 776 C C . GLY A 1 102 ? -8.941 -22.903 18.708 1.00 67.44 102 GLY A C 1
ATOM 777 O O . GLY A 1 102 ? -10.114 -22.503 18.786 1.00 67.44 102 GLY A O 1
ATOM 778 N N . THR A 1 103 ? -7.886 -22.082 18.656 1.00 74.94 103 THR A N 1
ATOM 779 C CA . THR A 1 103 ? -7.968 -20.622 18.555 1.00 74.94 103 THR A CA 1
ATOM 780 C C . THR A 1 103 ? -8.293 -20.212 17.115 1.00 74.94 103 THR A C 1
ATOM 782 O O . THR A 1 103 ? -7.718 -20.731 16.155 1.00 74.94 103 THR A O 1
ATOM 785 N N . LEU A 1 104 ? -9.250 -19.293 16.958 1.00 76.25 104 LEU A N 1
ATOM 786 C CA . LEU A 1 104 ? -9.609 -18.703 15.669 1.00 76.25 104 LEU A CA 1
ATOM 787 C C . LEU A 1 104 ? -8.810 -17.414 15.474 1.00 76.25 104 LEU A C 1
ATOM 789 O O . LEU A 1 104 ? -8.980 -16.466 16.238 1.00 76.25 104 LEU A O 1
ATOM 793 N N . GLU A 1 105 ? -7.989 -17.367 14.435 1.00 78.19 105 GLU A N 1
ATOM 794 C CA . GLU A 1 105 ? -7.425 -16.123 13.924 1.00 78.19 105 GLU A CA 1
ATOM 795 C C . GLU A 1 105 ? -8.292 -15.649 12.770 1.00 78.19 105 GLU A C 1
ATOM 797 O O . GLU A 1 105 ? -8.462 -16.363 11.786 1.00 78.19 105 GLU A O 1
ATOM 802 N N . LEU A 1 106 ? -8.882 -14.464 12.889 1.00 72.94 106 LEU A N 1
ATOM 803 C CA . LEU A 1 106 ? -9.580 -13.866 11.761 1.00 72.94 106 LEU A CA 1
ATOM 804 C C . LEU A 1 106 ? -8.522 -13.317 10.804 1.00 72.94 106 LEU A C 1
ATOM 806 O O . LEU A 1 106 ? -7.636 -12.576 11.234 1.00 72.94 106 LEU A O 1
ATOM 810 N N . ASP A 1 107 ? -8.626 -13.671 9.523 1.00 65.94 107 ASP A N 1
ATOM 811 C CA . ASP A 1 107 ? -7.788 -13.099 8.471 1.00 65.94 107 ASP A CA 1
ATOM 812 C C . ASP A 1 107 ? -8.231 -11.643 8.287 1.00 65.94 107 ASP A C 1
ATOM 814 O O . ASP A 1 107 ? -9.165 -11.312 7.555 1.00 65.94 107 ASP A O 1
ATOM 818 N N . ASN A 1 108 ? -7.631 -10.761 9.081 1.00 59.03 108 ASN A N 1
ATOM 819 C CA . ASN A 1 108 ? -7.965 -9.353 9.093 1.00 59.03 108 ASN A CA 1
ATOM 820 C C . ASN A 1 108 ? -7.300 -8.690 7.881 1.00 59.03 108 ASN A C 1
ATOM 822 O O . ASN A 1 108 ? -6.222 -8.111 8.001 1.00 59.03 108 ASN A O 1
ATOM 826 N N . ASN A 1 109 ? -7.973 -8.715 6.728 1.00 54.44 109 ASN A N 1
ATOM 827 C CA . ASN A 1 109 ? -7.573 -7.967 5.522 1.00 54.44 109 ASN A CA 1
ATOM 828 C C . ASN A 1 109 ? -7.401 -6.447 5.774 1.00 54.44 109 ASN A C 1
ATOM 830 O O . ASN A 1 109 ? -6.939 -5.715 4.906 1.00 54.44 109 ASN A O 1
ATOM 834 N N . VAL A 1 110 ? -7.773 -5.948 6.961 1.00 52.41 110 VAL A N 1
ATOM 835 C CA . VAL A 1 110 ? -7.650 -4.543 7.377 1.00 52.41 110 VAL A CA 1
ATOM 836 C C . VAL A 1 110 ? -6.196 -4.130 7.647 1.00 52.41 110 VAL A C 1
ATOM 838 O O . VAL A 1 110 ? -5.867 -2.952 7.497 1.00 52.41 110 VAL A O 1
ATOM 841 N N . SER A 1 111 ? -5.317 -5.066 8.023 1.00 48.31 111 SER A N 1
ATOM 842 C CA . SER A 1 111 ? -3.893 -4.762 8.243 1.00 48.31 111 SER A CA 1
ATOM 843 C C . SER A 1 111 ? -3.133 -4.600 6.925 1.00 48.31 111 SER A C 1
ATOM 845 O O . SER A 1 111 ? -2.259 -3.742 6.828 1.00 48.31 111 SER A O 1
ATOM 847 N N . ASP A 1 112 ? -3.527 -5.345 5.890 1.00 48.09 112 ASP A N 1
ATOM 848 C CA . ASP A 1 112 ? -2.964 -5.190 4.550 1.00 48.09 112 ASP A CA 1
ATOM 849 C C . ASP A 1 112 ? -3.579 -3.990 3.818 1.00 48.09 112 ASP A C 1
ATOM 851 O O . ASP A 1 112 ? -2.886 -3.299 3.082 1.00 48.09 112 ASP A O 1
ATOM 855 N N . SER A 1 113 ? -4.840 -3.624 4.061 1.00 48.53 113 SER A N 1
ATOM 856 C CA . SER A 1 113 ? -5.484 -2.550 3.289 1.00 48.53 113 SER A CA 1
ATOM 857 C C . SER A 1 113 ? -5.133 -1.116 3.716 1.00 48.53 113 SER A C 1
ATOM 859 O O . SER A 1 113 ? -5.561 -0.174 3.052 1.00 48.53 113 SER A O 1
ATOM 861 N N . ARG A 1 114 ? -4.452 -0.903 4.853 1.00 46.84 114 ARG A N 1
ATOM 862 C CA . ARG A 1 114 ? -4.079 0.452 5.329 1.00 46.84 114 ARG A CA 1
ATOM 863 C C . ARG A 1 114 ? -2.587 0.758 5.277 1.00 46.84 114 ARG A C 1
ATOM 865 O O . ARG A 1 114 ? -2.229 1.928 5.340 1.00 46.84 114 ARG A O 1
ATOM 872 N N . ALA A 1 115 ? -1.746 -0.265 5.160 1.00 47.84 115 ALA A N 1
ATOM 873 C CA . ALA A 1 115 ? -0.297 -0.114 5.051 1.00 47.84 115 ALA A CA 1
ATOM 874 C C . ALA A 1 115 ? 0.285 -0.742 3.776 1.00 47.84 115 ALA A C 1
ATOM 876 O O . ALA A 1 115 ? 1.423 -0.435 3.433 1.00 47.84 115 ALA A O 1
ATOM 877 N N . SER A 1 116 ? -0.472 -1.572 3.049 1.00 52.00 116 SER A N 1
ATOM 878 C CA . SER A 1 116 ? -0.041 -2.071 1.749 1.00 52.00 116 SER A CA 1
ATOM 879 C C . SER A 1 116 ? -0.670 -1.241 0.618 1.00 52.00 116 SER A C 1
ATOM 881 O O . SER A 1 116 ? -1.885 -1.145 0.464 1.00 52.00 116 SER A O 1
ATOM 883 N N . ASN A 1 117 ? 0.212 -0.663 -0.194 1.00 55.03 117 ASN A N 1
ATOM 884 C CA . ASN A 1 117 ? 0.084 -0.666 -1.647 1.00 55.03 117 ASN A CA 1
ATOM 885 C C . ASN A 1 117 ? -0.897 0.313 -2.318 1.00 55.03 117 ASN A C 1
ATOM 887 O O . ASN A 1 117 ? -1.684 -0.081 -3.171 1.00 55.03 117 ASN A O 1
ATOM 891 N N . GLN A 1 118 ? -0.699 1.617 -2.122 1.00 61.41 118 GLN A N 1
ATOM 892 C CA . GLN A 1 118 ? -0.679 2.509 -3.297 1.00 61.41 118 GLN A CA 1
ATOM 893 C C . GLN A 1 118 ? 0.756 2.605 -3.839 1.00 61.41 118 GLN A C 1
ATOM 895 O O . GLN A 1 118 ? 1.268 3.681 -4.118 1.00 61.41 118 GLN A O 1
ATOM 900 N N . ALA A 1 119 ? 1.444 1.466 -3.933 1.00 71.38 119 ALA A N 1
ATOM 901 C CA . ALA A 1 119 ? 2.654 1.377 -4.727 1.00 71.38 119 ALA A CA 1
ATOM 902 C C . ALA A 1 119 ? 2.187 1.244 -6.176 1.00 71.38 119 ALA A C 1
ATOM 904 O O . ALA A 1 119 ? 1.543 0.260 -6.534 1.00 71.38 119 ALA A O 1
ATOM 905 N N . TYR A 1 120 ? 2.441 2.271 -6.974 1.00 77.56 120 TYR A N 1
ATOM 906 C CA . TYR A 1 120 ? 2.178 2.262 -8.403 1.00 77.56 120 TYR A CA 1
ATOM 907 C C . TYR A 1 120 ? 3.508 2.310 -9.146 1.00 77.56 120 TYR A C 1
ATOM 909 O O . TYR A 1 120 ? 4.480 2.904 -8.679 1.00 77.56 120 TYR A O 1
ATOM 917 N N . GLU A 1 121 ? 3.553 1.650 -10.295 1.00 85.25 121 GLU A N 1
ATOM 918 C CA . GLU A 1 121 ? 4.694 1.708 -11.195 1.00 85.25 121 GLU A CA 1
ATOM 919 C C . GLU A 1 121 ? 4.467 2.836 -12.202 1.00 85.25 121 GLU A C 1
ATOM 921 O O . GLU A 1 121 ? 3.406 2.922 -12.822 1.00 85.25 121 GLU A O 1
ATOM 926 N N . ILE A 1 122 ? 5.460 3.713 -12.352 1.00 85.38 122 ILE A N 1
ATOM 927 C CA . ILE A 1 122 ? 5.453 4.744 -13.388 1.00 85.38 122 ILE A CA 1
ATOM 928 C C . ILE A 1 122 ? 6.345 4.259 -14.524 1.00 85.38 122 ILE A C 1
ATOM 930 O O . ILE A 1 122 ? 7.560 4.155 -14.358 1.00 85.38 122 ILE A O 1
ATOM 934 N N . VAL A 1 123 ? 5.744 4.009 -15.685 1.00 89.38 123 VAL A N 1
ATOM 935 C CA . VAL A 1 123 ? 6.473 3.719 -16.923 1.00 89.38 123 VAL A CA 1
ATOM 936 C C . VAL A 1 123 ? 6.467 4.982 -17.776 1.00 89.38 123 VAL A C 1
ATOM 938 O O . VAL A 1 123 ? 5.413 5.419 -18.233 1.00 89.38 123 VAL A O 1
ATOM 941 N N . SER A 1 124 ? 7.644 5.582 -17.957 1.00 88.88 124 SER A N 1
ATOM 942 C CA . SER A 1 124 ? 7.844 6.746 -18.824 1.00 88.88 124 SER A CA 1
ATOM 943 C C . SER A 1 124 ? 8.691 6.331 -20.022 1.00 88.88 124 SER A C 1
ATOM 945 O O . SER A 1 124 ? 9.750 5.722 -19.857 1.00 88.88 124 SER A O 1
ATOM 947 N N . PHE A 1 125 ? 8.199 6.633 -21.220 1.00 91.00 125 PHE A N 1
ATOM 948 C CA . PHE A 1 125 ? 8.941 6.458 -22.463 1.00 91.00 125 PHE A CA 1
ATOM 949 C C . PHE A 1 125 ? 9.707 7.745 -22.772 1.00 91.00 125 PHE A C 1
ATOM 951 O O . PHE A 1 125 ? 9.265 8.829 -22.392 1.00 91.00 125 PHE A O 1
ATOM 958 N N . ALA A 1 126 ? 10.865 7.611 -23.420 1.00 89.31 126 ALA A N 1
ATOM 959 C CA . ALA A 1 126 ? 11.638 8.770 -23.843 1.00 89.31 126 ALA A CA 1
ATOM 960 C C . ALA A 1 126 ? 10.895 9.526 -24.956 1.00 89.31 126 ALA A C 1
ATOM 962 O O . ALA A 1 126 ? 10.284 8.887 -25.812 1.00 89.31 126 ALA A O 1
ATOM 963 N N . ASP A 1 127 ? 10.941 10.857 -24.918 1.00 84.62 127 ASP A N 1
ATOM 964 C CA . ASP A 1 127 ? 10.422 11.713 -25.988 1.00 84.62 127 ASP A CA 1
ATOM 965 C C . ASP A 1 127 ? 11.425 11.785 -27.148 1.00 84.62 127 ASP A C 1
ATOM 967 O O . ASP A 1 127 ? 12.639 11.843 -26.925 1.00 84.62 127 ASP A O 1
ATOM 971 N N . ASP A 1 128 ? 10.919 11.818 -28.379 1.00 67.69 128 ASP A N 1
ATOM 972 C CA . ASP A 1 128 ? 11.732 11.768 -29.605 1.00 67.69 128 ASP A CA 1
ATOM 973 C C . ASP A 1 128 ? 12.157 13.167 -30.100 1.00 67.69 128 ASP A C 1
ATOM 975 O O . ASP A 1 128 ? 12.735 13.300 -31.179 1.00 67.69 128 ASP A O 1
ATOM 979 N N . ASP A 1 129 ? 11.937 14.219 -29.305 1.00 57.81 129 ASP A N 1
ATOM 980 C CA . ASP A 1 129 ? 12.262 15.618 -29.641 1.00 57.81 129 ASP A CA 1
ATOM 981 C C . ASP A 1 129 ? 13.775 15.903 -29.778 1.00 57.81 129 ASP A C 1
ATOM 983 O O . ASP A 1 129 ? 14.196 17.038 -30.019 1.00 57.81 129 ASP A O 1
ATOM 987 N N . ALA A 1 130 ? 14.625 14.887 -29.626 1.00 54.62 130 ALA A N 1
ATOM 988 C CA . ALA A 1 130 ? 16.035 14.999 -29.940 1.00 54.62 130 ALA A CA 1
ATOM 989 C C . ALA A 1 130 ? 16.199 15.118 -31.459 1.00 54.62 130 ALA A C 1
ATOM 991 O O . ALA A 1 130 ? 16.155 14.124 -32.186 1.00 54.62 130 ALA A O 1
ATOM 992 N N . GLU A 1 131 ? 16.452 16.337 -31.942 1.00 53.78 131 GLU A N 1
ATOM 993 C CA . GLU A 1 131 ? 17.061 16.521 -33.253 1.00 53.78 131 GLU A CA 1
ATOM 994 C C . GLU A 1 131 ? 18.311 15.643 -33.300 1.00 53.78 131 GLU A C 1
ATOM 996 O O . GLU A 1 131 ? 19.297 15.913 -32.609 1.00 53.78 131 GLU A O 1
ATOM 1001 N N . VAL A 1 132 ? 18.233 14.551 -34.067 1.00 53.34 132 VAL A N 1
ATOM 1002 C CA . VAL A 1 132 ? 19.314 13.585 -34.269 1.00 53.34 132 VAL A CA 1
ATOM 1003 C C . VAL A 1 132 ? 20.410 14.291 -35.062 1.00 53.34 132 VAL A C 1
ATOM 1005 O O . VAL A 1 132 ? 20.599 14.099 -36.262 1.00 53.34 132 VAL A O 1
ATOM 1008 N N . SER A 1 133 ? 21.130 15.175 -34.383 1.00 48.41 133 SER A N 1
ATOM 1009 C CA . SER A 1 133 ? 22.420 15.654 -34.822 1.00 48.41 133 SER A CA 1
ATOM 1010 C C . SER A 1 133 ? 23.320 14.430 -34.817 1.00 48.41 133 SER A C 1
ATOM 1012 O O . SER A 1 133 ? 23.387 13.718 -33.819 1.00 48.41 133 SER A O 1
ATOM 1014 N N . ALA A 1 134 ? 23.990 14.163 -35.937 1.00 50.78 134 ALA A N 1
ATOM 1015 C CA . ALA A 1 134 ? 24.832 12.989 -36.191 1.00 50.78 134 ALA A CA 1
ATOM 1016 C C . ALA A 1 134 ? 26.057 12.834 -35.248 1.00 50.78 134 ALA A C 1
ATOM 1018 O O . ALA A 1 134 ? 27.015 12.131 -35.564 1.00 50.78 134 ALA A O 1
ATOM 1019 N N . SER A 1 135 ? 26.051 13.517 -34.106 1.00 54.84 135 SER A N 1
ATOM 1020 C CA . SER A 1 135 ? 26.949 13.356 -32.974 1.00 54.84 135 SER A CA 1
ATOM 1021 C C . SER A 1 135 ? 26.525 12.179 -32.091 1.00 54.84 135 SER A C 1
ATOM 1023 O O . SER A 1 135 ? 25.345 11.897 -31.922 1.00 54.84 135 SER A O 1
ATOM 1025 N N . THR A 1 136 ? 27.501 11.537 -31.458 1.00 57.56 136 THR A N 1
ATOM 1026 C CA . THR A 1 136 ? 27.363 10.404 -30.522 1.00 57.56 136 THR A CA 1
ATOM 1027 C C . THR A 1 136 ? 26.540 10.689 -29.259 1.00 57.56 136 THR A C 1
ATOM 1029 O O . THR A 1 136 ? 26.330 9.791 -28.447 1.00 57.56 136 THR A O 1
ATOM 1032 N N . ASP A 1 137 ? 26.072 11.921 -29.085 1.00 65.19 137 ASP A N 1
ATOM 1033 C CA . ASP A 1 137 ? 25.368 12.391 -27.902 1.00 65.19 137 ASP A CA 1
ATOM 1034 C C . ASP A 1 137 ? 23.859 12.229 -28.099 1.00 65.19 137 ASP A C 1
ATOM 1036 O O . ASP A 1 137 ? 23.162 13.130 -28.561 1.00 65.19 137 ASP A O 1
ATOM 1040 N N . THR A 1 138 ? 23.347 11.050 -27.753 1.00 74.44 138 THR A N 1
ATOM 1041 C CA . THR A 1 138 ? 21.901 10.807 -27.700 1.00 74.44 138 THR A CA 1
ATOM 1042 C C . THR A 1 138 ? 21.337 11.396 -26.406 1.00 74.44 138 THR A C 1
ATOM 1044 O O . THR A 1 138 ? 21.741 10.996 -25.315 1.00 74.44 138 THR A O 1
ATOM 1047 N N . SER A 1 139 ? 20.409 12.349 -26.516 1.00 79.50 139 SER A N 1
ATOM 1048 C CA . SER A 1 139 ? 19.688 12.925 -25.373 1.00 79.50 139 SER A CA 1
ATOM 1049 C C . SER A 1 139 ? 18.314 12.271 -25.246 1.00 79.50 139 SER A C 1
ATOM 1051 O O . SER A 1 139 ? 17.594 12.187 -26.235 1.00 79.50 139 SER A O 1
ATOM 1053 N N . LEU A 1 140 ? 17.952 11.816 -24.044 1.00 84.25 140 LEU A N 1
ATOM 1054 C CA . LEU A 1 140 ? 16.645 11.220 -23.746 1.00 84.25 140 LEU A CA 1
ATOM 1055 C C . LEU A 1 140 ? 15.923 12.083 -22.709 1.00 84.25 140 LEU A C 1
ATOM 1057 O O . LEU A 1 140 ? 16.463 12.333 -21.627 1.00 84.25 140 LEU A O 1
ATOM 1061 N N . SER A 1 141 ? 14.705 12.518 -23.017 1.00 85.31 141 SER A N 1
ATOM 1062 C CA . SER A 1 141 ? 13.843 13.264 -22.097 1.00 85.31 141 SER A CA 1
ATOM 1063 C C . SER A 1 141 ? 12.703 12.375 -21.603 1.00 85.31 141 SER A C 1
ATOM 1065 O O . SER A 1 141 ? 12.087 11.649 -22.371 1.00 85.31 141 SER A O 1
ATOM 1067 N N . PHE A 1 142 ? 12.414 12.424 -20.301 1.00 86.44 142 PHE A N 1
ATOM 1068 C CA . PHE A 1 142 ? 11.335 11.653 -19.680 1.00 86.44 142 PHE A CA 1
ATOM 1069 C C . PHE A 1 142 ? 10.382 12.604 -18.967 1.00 86.44 142 PHE A C 1
ATOM 1071 O O . PHE A 1 142 ? 10.807 13.405 -18.130 1.00 86.44 142 PHE A O 1
ATOM 1078 N N . GLN A 1 143 ? 9.091 12.502 -19.273 1.00 84.12 143 GLN A N 1
ATOM 1079 C CA . GLN A 1 143 ? 8.056 13.287 -18.606 1.00 84.12 143 GLN A CA 1
ATOM 1080 C C . GLN A 1 143 ? 7.377 12.434 -17.528 1.00 84.12 143 GLN A C 1
ATOM 1082 O O . GLN A 1 143 ? 6.905 11.325 -17.791 1.00 84.12 143 GLN A O 1
ATOM 1087 N N . PHE A 1 144 ? 7.325 12.958 -16.302 1.00 83.38 144 PHE A N 1
ATOM 1088 C CA . PHE A 1 144 ? 6.656 12.325 -15.167 1.00 83.38 144 PHE A CA 1
ATOM 1089 C C . PHE A 1 144 ? 5.449 13.175 -14.757 1.00 83.38 144 PHE A C 1
ATOM 1091 O O . PHE A 1 144 ? 5.599 14.306 -14.296 1.00 83.38 144 PHE A O 1
ATOM 1098 N N . LEU A 1 145 ? 4.238 12.637 -14.911 1.00 73.38 145 LEU A N 1
ATOM 1099 C CA . LEU A 1 145 ? 3.007 13.276 -14.440 1.00 73.38 145 LEU A CA 1
ATOM 1100 C C . LEU A 1 145 ? 2.857 13.026 -12.935 1.00 73.38 145 LEU A C 1
ATOM 1102 O O . LEU A 1 145 ? 2.297 12.016 -12.517 1.00 73.38 145 LEU A O 1
ATOM 1106 N N . GLN A 1 146 ? 3.376 13.936 -12.111 1.00 68.50 146 GLN A N 1
ATOM 1107 C CA . GLN A 1 146 ? 3.132 13.893 -10.670 1.00 68.50 146 GLN A CA 1
ATOM 1108 C C . GLN A 1 146 ? 1.767 14.519 -10.349 1.00 68.50 146 GLN A C 1
ATOM 1110 O O . GLN A 1 146 ? 1.523 15.691 -10.648 1.00 68.50 146 GLN A O 1
ATOM 1115 N N . GLU A 1 147 ? 0.876 13.755 -9.713 1.00 64.56 147 GLU A N 1
ATOM 1116 C CA . GLU A 1 147 ? -0.395 14.278 -9.209 1.00 64.56 147 GLU A CA 1
ATOM 1117 C C . GLU A 1 147 ? -0.125 15.290 -8.079 1.00 64.56 147 GLU A C 1
ATOM 1119 O O . GLU A 1 147 ? 0.563 15.000 -7.095 1.00 64.56 147 GLU A O 1
ATOM 1124 N N . LYS A 1 148 ? -0.630 16.521 -8.228 1.00 58.19 148 LYS A N 1
ATOM 1125 C CA . LYS A 1 148 ? -0.400 17.596 -7.252 1.00 58.19 148 LYS A CA 1
ATOM 1126 C C . LYS A 1 148 ? -0.991 17.205 -5.892 1.00 58.19 148 LYS A C 1
ATOM 1128 O O . LYS A 1 148 ? -2.195 17.015 -5.778 1.00 58.19 148 LYS A O 1
ATOM 1133 N N . GLY A 1 149 ? -0.156 17.174 -4.851 1.00 61.69 149 GLY A N 1
ATOM 1134 C 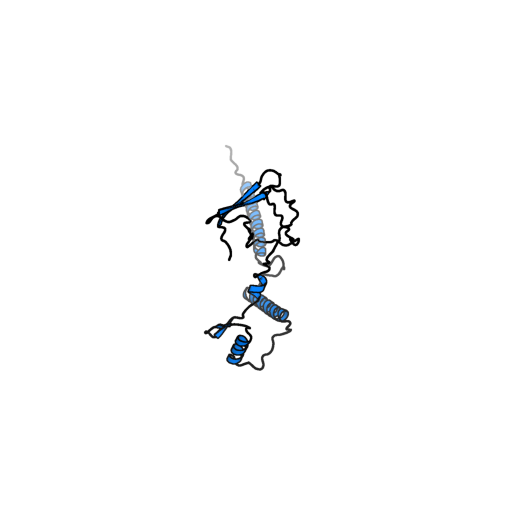CA . GLY A 1 149 ? -0.592 16.983 -3.460 1.00 61.69 149 GLY A CA 1
ATOM 1135 C C . GLY A 1 149 ? -0.279 15.618 -2.841 1.00 61.69 149 GLY A C 1
ATOM 1136 O O . GLY A 1 149 ? -0.613 15.414 -1.676 1.00 61.69 149 GLY A O 1
ATOM 1137 N N . GLN A 1 150 ? 0.392 14.711 -3.560 1.00 64.38 150 GLN A N 1
ATOM 1138 C CA . GLN A 1 150 ? 0.871 13.438 -3.009 1.00 64.38 150 GLN A CA 1
ATOM 1139 C C . GLN A 1 150 ? 2.400 13.443 -2.846 1.00 64.38 150 GLN A C 1
ATOM 1141 O O . GLN A 1 150 ? 3.139 13.756 -3.778 1.00 64.38 150 GLN A O 1
ATOM 1146 N N . SER A 1 151 ? 2.883 13.088 -1.650 1.00 66.75 151 SER A N 1
ATOM 1147 C CA . SER A 1 151 ? 4.306 12.815 -1.413 1.00 66.75 151 SER A CA 1
ATOM 1148 C C . SER A 1 151 ? 4.626 11.413 -1.929 1.00 66.75 151 SER A C 1
ATOM 1150 O O . SER A 1 151 ? 4.054 10.439 -1.442 1.00 66.75 151 SER A O 1
ATOM 1152 N N . VAL A 1 152 ? 5.508 11.310 -2.925 1.00 75.38 152 VAL A N 1
ATOM 1153 C CA . VAL A 1 152 ? 5.883 10.034 -3.553 1.00 75.38 152 VAL A CA 1
ATOM 1154 C C . VAL A 1 152 ? 7.228 9.583 -3.001 1.00 75.38 152 VAL A C 1
ATOM 1156 O O . VAL A 1 152 ? 8.220 10.304 -3.104 1.00 75.38 152 VAL A O 1
ATOM 1159 N N . GLN A 1 153 ? 7.271 8.381 -2.429 1.00 83.12 153 GLN A N 1
ATOM 1160 C CA . GLN A 1 153 ? 8.519 7.724 -2.055 1.00 83.12 153 GLN A CA 1
ATOM 1161 C C . GLN A 1 153 ? 8.946 6.775 -3.177 1.00 83.12 153 GLN A C 1
ATOM 1163 O O . GLN A 1 153 ? 8.210 5.857 -3.531 1.00 83.12 153 GLN A O 1
ATOM 1168 N N . VAL A 1 154 ? 10.150 6.971 -3.717 1.00 84.94 154 VAL A N 1
ATOM 1169 C CA . VAL A 1 154 ? 10.719 6.068 -4.725 1.00 84.94 154 VAL A CA 1
ATOM 1170 C C . VAL A 1 154 ? 11.290 4.837 -4.024 1.00 84.94 154 VAL A C 1
ATOM 1172 O O . VAL A 1 154 ? 12.235 4.949 -3.247 1.00 84.94 154 VAL A O 1
ATOM 1175 N N . LEU A 1 155 ? 10.711 3.665 -4.295 1.00 88.06 155 LEU A N 1
ATOM 1176 C CA . LEU A 1 155 ? 11.190 2.381 -3.765 1.00 88.06 155 LEU A CA 1
ATOM 1177 C C . LEU A 1 155 ? 12.229 1.733 -4.688 1.00 88.06 155 LEU A C 1
ATOM 1179 O O . LEU A 1 155 ? 13.208 1.160 -4.219 1.00 88.06 155 LEU A O 1
ATOM 1183 N N . GLN A 1 156 ? 12.018 1.845 -6.001 1.00 87.06 156 GLN A N 1
ATOM 1184 C CA . GLN A 1 156 ? 12.896 1.316 -7.038 1.00 87.06 156 GLN A CA 1
ATOM 1185 C C . GLN A 1 156 ? 12.824 2.210 -8.282 1.00 87.06 156 GLN A C 1
ATOM 1187 O O . GLN A 1 156 ? 11.768 2.752 -8.602 1.00 87.06 156 GLN A O 1
ATOM 1192 N N . SER A 1 157 ? 13.944 2.336 -8.995 1.00 87.88 157 SER A N 1
ATOM 1193 C CA . SER A 1 157 ? 14.011 2.938 -10.327 1.00 87.88 157 SER A CA 1
ATOM 1194 C C . SER A 1 157 ? 14.887 2.084 -11.243 1.00 87.88 157 SER A C 1
ATOM 1196 O O . SER A 1 157 ? 15.843 1.439 -10.806 1.00 87.88 157 SER A O 1
ATOM 1198 N N . SER A 1 158 ? 14.530 2.001 -12.522 1.00 88.88 158 SER A N 1
ATOM 1199 C CA . SER A 1 158 ? 15.279 1.233 -13.521 1.00 88.88 158 SER A CA 1
ATOM 1200 C C . SER A 1 158 ? 15.142 1.899 -14.883 1.00 88.88 158 SER A C 1
ATOM 1202 O O . SER A 1 158 ? 14.049 2.311 -15.262 1.00 88.88 158 SER A O 1
ATOM 1204 N N . LEU A 1 159 ? 16.257 2.007 -15.603 1.00 86.69 159 LEU A N 1
ATOM 1205 C CA . LEU A 1 159 ? 16.292 2.462 -16.988 1.00 86.69 159 LEU A CA 1
ATOM 1206 C C . LEU A 1 159 ? 16.556 1.257 -17.889 1.00 86.69 159 LEU A C 1
ATOM 1208 O O . LEU A 1 159 ? 17.507 0.509 -17.660 1.00 86.69 159 LEU A O 1
ATOM 1212 N N . TRP A 1 160 ? 15.737 1.105 -18.925 1.00 88.19 160 TRP A N 1
ATOM 1213 C CA . TRP A 1 160 ? 15.856 0.032 -19.904 1.00 88.19 160 TRP A CA 1
ATOM 1214 C C . TRP A 1 160 ? 16.317 0.612 -21.236 1.00 88.19 160 TRP A C 1
ATOM 1216 O O . TRP A 1 160 ? 15.677 1.508 -21.777 1.00 88.19 160 TRP A O 1
ATOM 1226 N N . LEU A 1 161 ? 17.430 0.097 -21.759 1.00 80.81 161 LEU A N 1
ATOM 1227 C CA . LEU A 1 161 ? 17.999 0.513 -23.038 1.00 80.81 161 LEU A CA 1
ATOM 1228 C C . LEU A 1 161 ? 18.177 -0.712 -23.930 1.00 80.81 161 LEU A C 1
ATOM 1230 O O . LEU A 1 161 ? 18.741 -1.721 -23.503 1.00 80.81 161 LEU A O 1
ATOM 1234 N N . TYR A 1 162 ? 17.720 -0.610 -25.176 1.00 81.62 162 TYR A N 1
ATOM 1235 C CA . TYR A 1 162 ? 17.979 -1.612 -26.201 1.00 81.62 162 TYR A CA 1
ATOM 1236 C C . TYR A 1 162 ? 19.079 -1.111 -27.133 1.00 81.62 162 TYR A C 1
ATOM 1238 O O . TYR A 1 162 ? 18.902 -0.126 -27.845 1.00 81.62 162 TYR A O 1
ATOM 1246 N N . VAL A 1 163 ? 20.222 -1.796 -27.131 1.00 75.06 163 VAL A N 1
ATOM 1247 C CA . VAL A 1 163 ? 21.367 -1.446 -27.978 1.00 75.06 163 VAL A CA 1
ATOM 1248 C C . VAL A 1 163 ? 21.395 -2.389 -29.173 1.00 75.06 163 VAL A C 1
ATOM 1250 O O . VAL A 1 163 ? 21.625 -3.590 -29.025 1.00 75.06 163 VAL A O 1
ATOM 1253 N N . ARG A 1 164 ? 21.174 -1.841 -30.370 1.00 71.25 164 ARG A N 1
ATOM 1254 C CA . ARG A 1 164 ? 21.308 -2.580 -31.627 1.00 71.25 164 ARG A CA 1
ATOM 1255 C C . ARG A 1 164 ? 22.653 -2.262 -32.260 1.00 71.25 164 ARG A C 1
ATOM 1257 O O . ARG A 1 164 ? 22.886 -1.137 -32.684 1.00 71.25 164 ARG A O 1
ATOM 1264 N N . GLN A 1 165 ? 23.519 -3.262 -32.367 1.00 67.75 165 GLN A N 1
ATOM 1265 C CA . GLN A 1 165 ? 24.765 -3.116 -33.108 1.00 67.75 165 GLN A CA 1
ATOM 1266 C C . GLN A 1 165 ? 24.482 -3.225 -34.613 1.00 67.75 165 GLN A C 1
ATOM 1268 O O . GLN A 1 165 ? 23.918 -4.219 -35.072 1.00 67.75 165 GLN A O 1
ATOM 1273 N N . THR A 1 166 ? 24.829 -2.186 -35.371 1.00 63.69 166 THR A N 1
ATOM 1274 C CA . THR A 1 166 ? 24.607 -2.114 -36.825 1.00 63.69 166 THR A CA 1
ATOM 1275 C C . THR A 1 166 ? 25.793 -2.628 -37.642 1.00 63.69 166 THR A C 1
ATOM 1277 O O . THR A 1 166 ? 25.600 -3.013 -38.791 1.00 63.69 166 THR A O 1
ATOM 1280 N N . ASP A 1 167 ? 26.988 -2.696 -37.048 1.00 63.53 167 ASP A N 1
ATOM 1281 C CA . ASP A 1 167 ? 28.203 -3.214 -37.687 1.00 63.53 167 ASP A CA 1
ATOM 1282 C C . ASP A 1 167 ? 28.487 -4.672 -37.323 1.00 63.53 167 ASP A C 1
ATOM 1284 O O . ASP A 1 167 ? 28.168 -5.128 -36.223 1.00 63.53 167 ASP A O 1
ATOM 1288 N N . VAL A 1 168 ? 29.133 -5.401 -38.243 1.00 61.78 168 VAL A N 1
ATOM 1289 C CA . VAL A 1 168 ? 29.494 -6.817 -38.067 1.00 61.78 168 VAL A CA 1
ATOM 1290 C C . VAL A 1 168 ? 30.291 -6.982 -36.762 1.00 61.78 168 VAL A C 1
ATOM 1292 O O . VAL A 1 168 ? 31.400 -6.447 -36.649 1.00 61.78 168 VAL A O 1
ATOM 1295 N N . PRO A 1 169 ? 29.755 -7.693 -35.751 1.00 57.59 169 PRO A N 1
ATOM 1296 C CA . PRO A 1 169 ? 30.411 -7.796 -34.461 1.00 57.59 169 PRO A CA 1
ATOM 1297 C C . PRO A 1 169 ? 31.697 -8.604 -34.593 1.00 57.59 169 PRO A C 1
ATOM 1299 O O . PRO A 1 169 ? 31.690 -9.760 -35.015 1.00 57.59 169 PRO A O 1
ATOM 1302 N N . HIS A 1 170 ? 32.811 -8.002 -34.187 1.00 59.25 170 HIS A N 1
ATOM 1303 C CA . HIS A 1 170 ? 34.014 -8.761 -33.875 1.00 59.25 170 HIS A CA 1
ATOM 1304 C C . HIS A 1 170 ? 33.726 -9.569 -32.601 1.00 59.25 170 HIS A C 1
ATOM 1306 O O . HIS A 1 170 ? 33.116 -9.047 -31.664 1.00 59.25 170 HIS A O 1
ATOM 1312 N N . HIS A 1 171 ? 34.121 -10.845 -32.565 1.00 58.75 171 HIS A N 1
ATOM 1313 C CA . HIS A 1 171 ? 33.954 -11.693 -31.380 1.00 58.75 171 HIS A CA 1
ATOM 1314 C C . HIS A 1 171 ? 34.504 -10.974 -30.133 1.00 58.75 171 HIS A C 1
ATOM 1316 O O . HIS A 1 171 ? 35.688 -10.654 -30.080 1.00 58.75 171 HIS A O 1
ATOM 1322 N N . GLY A 1 172 ? 33.641 -10.712 -29.144 1.00 60.12 172 GLY A N 1
ATOM 1323 C CA . GLY A 1 172 ? 34.020 -10.023 -27.904 1.00 60.12 172 GLY A CA 1
ATOM 1324 C C . GLY A 1 172 ? 33.986 -8.490 -27.958 1.00 60.12 172 GLY A C 1
ATOM 1325 O O . GLY A 1 172 ? 34.627 -7.849 -27.126 1.00 60.12 172 GLY A O 1
ATOM 1326 N N . SER A 1 173 ? 33.269 -7.885 -28.913 1.00 69.00 173 SER A N 1
ATOM 1327 C CA . SER A 1 173 ? 33.065 -6.432 -28.941 1.00 69.00 173 SER A CA 1
ATOM 1328 C C . SER A 1 173 ? 32.343 -5.953 -27.672 1.00 69.00 173 SER A C 1
ATOM 1330 O O . SER A 1 173 ? 31.222 -6.369 -27.371 1.00 69.00 173 SER A O 1
ATOM 1332 N N . ARG A 1 174 ? 33.026 -5.090 -26.915 1.00 70.44 174 ARG A N 1
ATOM 1333 C CA . ARG A 1 174 ? 32.517 -4.424 -25.714 1.00 70.44 174 ARG A CA 1
ATOM 1334 C C . ARG A 1 174 ? 32.144 -2.995 -26.046 1.00 70.44 174 ARG A C 1
ATOM 1336 O O . ARG A 1 174 ? 32.977 -2.254 -26.563 1.00 70.44 174 ARG A O 1
ATOM 1343 N N . VAL A 1 175 ? 30.924 -2.604 -25.700 1.00 75.06 175 VAL A N 1
ATOM 1344 C CA . VAL A 1 175 ? 30.454 -1.224 -25.847 1.00 75.06 175 VAL A CA 1
ATOM 1345 C C . VAL A 1 175 ? 30.403 -0.586 -24.466 1.00 75.06 175 VAL A C 1
ATOM 1347 O O . VAL A 1 175 ? 29.838 -1.159 -23.537 1.00 75.06 175 VAL A O 1
ATOM 1350 N N . ASN A 1 176 ? 31.011 0.588 -24.313 1.00 80.81 176 ASN A N 1
ATOM 1351 C CA . ASN A 1 176 ? 30.887 1.374 -23.092 1.00 80.81 176 ASN A CA 1
ATOM 1352 C C . ASN A 1 176 ? 29.652 2.274 -23.209 1.00 80.81 176 ASN A C 1
ATOM 1354 O O . ASN A 1 176 ? 29.561 3.078 -24.133 1.00 80.81 176 ASN A O 1
ATOM 1358 N N . ALA A 1 177 ? 28.712 2.112 -22.286 1.00 80.69 177 ALA A N 1
ATOM 1359 C CA . ALA A 1 177 ? 27.537 2.952 -22.149 1.00 80.69 177 ALA A CA 1
ATOM 1360 C C . ALA A 1 177 ? 27.736 3.909 -20.969 1.00 80.69 177 ALA A C 1
ATOM 1362 O O . ALA A 1 177 ? 27.965 3.476 -19.834 1.00 80.69 177 ALA A O 1
ATOM 1363 N N . GLU A 1 178 ? 27.623 5.204 -21.247 1.00 84.12 178 GLU A N 1
ATOM 1364 C CA . GLU A 1 178 ? 27.716 6.277 -20.265 1.00 84.12 178 GLU A CA 1
ATOM 1365 C C . GLU A 1 178 ? 26.373 7.007 -20.175 1.00 84.12 178 GLU A C 1
ATOM 1367 O O . GLU A 1 178 ? 25.808 7.418 -21.186 1.00 84.12 178 GLU A O 1
ATOM 1372 N N . ILE A 1 179 ? 25.851 7.152 -18.960 1.00 85.12 179 ILE A N 1
ATOM 1373 C CA . ILE A 1 179 ? 24.616 7.876 -18.673 1.00 85.12 179 ILE A CA 1
ATOM 1374 C C . ILE A 1 179 ? 24.993 9.105 -17.864 1.00 85.12 179 ILE A C 1
ATOM 1376 O O . ILE A 1 179 ? 25.533 8.991 -16.760 1.00 85.12 179 ILE A O 1
ATOM 1380 N N . SER A 1 180 ? 24.665 10.277 -18.395 1.00 84.88 180 SER A N 1
ATOM 1381 C CA . SER A 1 180 ? 24.903 11.555 -17.736 1.00 84.88 180 SER A CA 1
ATOM 1382 C C . SER A 1 180 ? 23.614 12.364 -17.618 1.00 84.88 180 SER A C 1
ATOM 1384 O O . SER A 1 180 ? 22.722 12.270 -18.458 1.00 84.88 180 SER A O 1
ATOM 1386 N N . LEU A 1 181 ? 23.511 13.146 -16.544 1.00 83.69 181 LEU A N 1
ATOM 1387 C CA . LEU A 1 181 ? 22.469 14.152 -16.371 1.00 83.69 181 LEU A CA 1
ATOM 1388 C C . LEU A 1 181 ? 23.005 15.515 -16.818 1.00 83.69 181 LEU A C 1
ATOM 1390 O O . LEU A 1 181 ? 24.080 15.914 -16.352 1.00 83.69 181 LEU A O 1
ATOM 1394 N N . PRO A 1 182 ? 22.268 16.263 -17.652 1.00 75.00 182 PRO A N 1
ATOM 1395 C CA . PRO A 1 182 ? 22.599 17.655 -17.924 1.00 75.00 182 PRO A CA 1
ATOM 1396 C C . PRO A 1 182 ? 22.418 18.490 -16.646 1.00 75.00 182 PRO A C 1
ATOM 1398 O O . PRO A 1 182 ? 21.397 18.376 -15.964 1.00 75.00 182 PRO A O 1
ATOM 1401 N N . ALA A 1 183 ? 23.399 19.323 -16.289 1.00 69.69 183 ALA A N 1
ATOM 1402 C CA . ALA A 1 183 ? 23.188 20.346 -15.268 1.00 69.69 183 ALA A CA 1
ATOM 1403 C C . ALA A 1 183 ? 22.322 21.478 -15.834 1.00 69.69 183 ALA A C 1
ATOM 1405 O O . ALA A 1 183 ? 22.297 21.727 -17.035 1.00 69.69 183 ALA A O 1
ATOM 1406 N N . SER A 1 184 ? 21.660 22.224 -14.948 1.00 63.97 184 SER A N 1
ATOM 1407 C CA . SER A 1 184 ? 20.829 23.383 -15.304 1.00 63.97 184 SER A CA 1
ATOM 1408 C C . SER A 1 184 ? 21.590 24.522 -16.003 1.00 63.97 184 SER A C 1
ATOM 1410 O O . SER A 1 184 ? 20.969 25.476 -16.456 1.00 63.97 184 SER A O 1
ATOM 1412 N N . SER A 1 185 ? 22.925 24.455 -16.048 1.00 59.91 185 SER A N 1
ATOM 1413 C CA . SER A 1 185 ? 23.790 25.318 -16.851 1.00 59.91 185 SER A CA 1
ATOM 1414 C C . SER A 1 185 ? 24.477 24.466 -17.922 1.00 59.91 185 SER A C 1
ATOM 1416 O O . SER A 1 185 ? 25.237 23.561 -17.572 1.00 59.91 185 SER A O 1
ATOM 1418 N N . ASP A 1 186 ? 24.222 24.797 -19.185 1.00 61.69 186 ASP A N 1
ATOM 1419 C CA . ASP A 1 186 ? 24.435 24.032 -20.430 1.00 61.69 186 ASP A CA 1
ATOM 1420 C C . ASP A 1 186 ? 25.736 23.229 -20.635 1.00 61.69 186 ASP A C 1
ATOM 1422 O O . ASP A 1 186 ? 25.803 22.418 -21.554 1.00 61.69 186 ASP A O 1
ATOM 1426 N N . THR A 1 187 ? 26.791 23.415 -19.842 1.00 63.31 187 THR A N 1
ATOM 1427 C CA . THR A 1 187 ? 28.109 22.813 -20.125 1.00 63.31 187 THR A CA 1
ATOM 1428 C C . THR A 1 187 ? 28.581 21.773 -19.118 1.00 63.31 187 THR A C 1
ATOM 1430 O O . THR A 1 187 ? 29.504 21.019 -19.421 1.00 63.31 187 THR A O 1
ATOM 1433 N N . ASN A 1 188 ? 27.955 21.677 -17.944 1.00 72.56 188 ASN A N 1
ATOM 1434 C CA . ASN A 1 188 ? 28.357 20.702 -16.933 1.00 72.56 188 ASN A CA 1
ATOM 1435 C C . ASN A 1 188 ? 27.409 19.501 -16.974 1.00 72.56 188 ASN A C 1
ATOM 1437 O O . ASN A 1 188 ? 26.210 19.637 -16.757 1.00 72.56 188 ASN A O 1
ATOM 1441 N N . ARG A 1 189 ? 27.939 18.311 -17.255 1.00 76.06 189 ARG A N 1
ATOM 1442 C CA . ARG A 1 189 ? 27.194 17.049 -17.186 1.00 76.06 189 ARG A CA 1
ATOM 1443 C C . ARG A 1 189 ? 27.656 16.261 -15.970 1.00 76.06 189 ARG A C 1
ATOM 1445 O O . ARG A 1 189 ? 28.855 16.138 -15.726 1.00 76.06 189 ARG A O 1
ATOM 1452 N N . THR A 1 190 ? 26.710 15.716 -15.219 1.00 83.31 190 THR A N 1
ATOM 1453 C CA . THR A 1 190 ? 27.010 14.843 -14.082 1.00 83.31 190 THR A CA 1
ATOM 1454 C C . THR A 1 190 ? 26.928 13.399 -14.546 1.00 83.31 190 THR A C 1
ATOM 1456 O O . THR A 1 190 ? 25.852 12.927 -14.910 1.00 83.31 190 THR A O 1
ATOM 1459 N N . LEU A 1 191 ? 28.055 12.688 -14.525 1.00 83.31 191 LEU A N 1
ATOM 1460 C CA . LEU A 1 191 ? 28.097 11.256 -14.804 1.00 83.31 191 LEU A CA 1
ATOM 1461 C C . LEU A 1 191 ? 27.331 10.486 -13.717 1.00 83.31 191 LEU A C 1
ATOM 1463 O O . LEU A 1 191 ? 27.706 10.523 -12.546 1.00 83.31 191 LEU A O 1
ATOM 1467 N N . LEU A 1 192 ? 26.270 9.781 -14.109 1.00 83.62 192 LEU A N 1
ATOM 1468 C CA . LEU A 1 192 ? 25.498 8.915 -13.218 1.00 83.62 192 LEU A CA 1
ATOM 1469 C C . LEU A 1 192 ? 26.000 7.476 -13.226 1.00 83.62 192 LEU A C 1
ATOM 1471 O O . LEU A 1 192 ? 26.071 6.828 -12.181 1.00 83.62 192 LEU A O 1
ATOM 1475 N N . LEU A 1 193 ? 26.278 6.950 -14.418 1.00 82.56 193 LEU A N 1
ATOM 1476 C CA . LEU A 1 193 ? 26.583 5.541 -14.606 1.00 82.56 193 LEU A CA 1
ATOM 1477 C C . LEU A 1 193 ? 27.485 5.349 -15.820 1.00 82.56 193 LEU A C 1
ATOM 1479 O O . LEU A 1 193 ? 27.187 5.849 -16.895 1.00 82.56 193 LEU A O 1
ATOM 1483 N N . GLN A 1 194 ? 28.531 4.544 -15.661 1.00 84.94 194 GLN A N 1
ATOM 14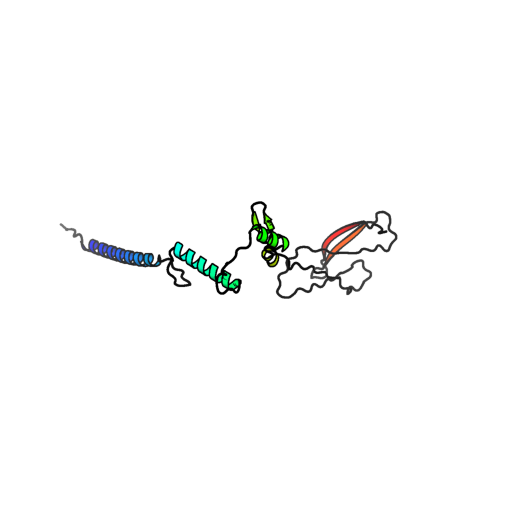84 C CA . GLN A 1 194 ? 29.366 4.070 -16.761 1.00 84.94 194 GLN A CA 1
ATOM 1485 C C . GLN A 1 194 ? 29.458 2.543 -16.691 1.00 84.94 194 GLN A C 1
ATOM 1487 O O . GLN A 1 194 ? 29.796 1.983 -15.640 1.00 84.94 194 GLN A O 1
ATOM 1492 N N . ARG A 1 195 ? 29.116 1.848 -17.780 1.00 81.19 195 ARG A N 1
ATOM 1493 C CA . ARG A 1 195 ? 29.080 0.378 -17.832 1.00 81.19 195 ARG A CA 1
ATOM 1494 C C . ARG A 1 195 ? 29.594 -0.150 -19.165 1.00 81.19 195 ARG A C 1
ATOM 1496 O O . ARG A 1 195 ? 29.138 0.260 -20.220 1.00 81.19 195 ARG A O 1
ATOM 1503 N N . ASN A 1 196 ? 30.474 -1.147 -19.097 1.00 78.44 196 ASN A N 1
ATOM 1504 C CA . ASN A 1 196 ? 30.848 -1.951 -20.257 1.00 78.44 196 ASN A CA 1
ATOM 1505 C C . ASN A 1 196 ? 29.808 -3.056 -20.460 1.00 78.44 196 ASN A C 1
ATOM 1507 O O . ASN A 1 196 ? 29.576 -3.854 -19.550 1.00 78.44 196 ASN A O 1
ATOM 1511 N N . VAL A 1 197 ? 29.199 -3.093 -21.639 1.00 76.19 197 VAL A N 1
ATOM 1512 C CA . VAL A 1 197 ? 28.174 -4.058 -22.031 1.00 76.19 197 VAL A CA 1
ATOM 1513 C C . VAL A 1 197 ? 28.767 -5.003 -23.06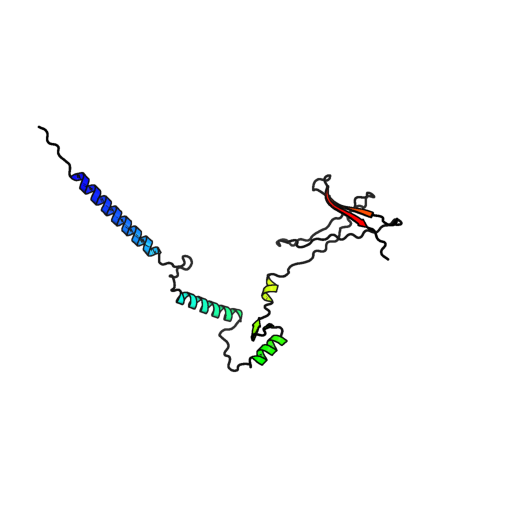8 1.00 76.19 197 VAL A C 1
ATOM 1515 O O . VAL A 1 197 ? 29.298 -4.574 -24.095 1.00 76.19 197 VAL A O 1
ATOM 1518 N N . ASP A 1 198 ? 28.689 -6.300 -22.777 1.00 72.31 198 ASP A N 1
ATOM 1519 C CA . ASP A 1 198 ? 29.067 -7.353 -23.712 1.00 72.31 198 ASP A CA 1
ATOM 1520 C C . ASP A 1 198 ? 27.928 -7.538 -24.721 1.00 72.31 198 ASP A C 1
ATOM 1522 O O . ASP A 1 198 ? 26.815 -7.927 -24.356 1.00 72.31 198 ASP A O 1
ATOM 1526 N N . VAL A 1 199 ? 28.188 -7.245 -25.996 1.00 65.88 199 VAL A N 1
ATOM 1527 C CA . VAL A 1 199 ? 27.177 -7.409 -27.044 1.00 65.88 199 VAL A CA 1
ATOM 1528 C C . VAL A 1 199 ? 27.225 -8.851 -27.533 1.00 65.88 199 VAL A C 1
ATOM 1530 O O . VAL A 1 199 ? 28.129 -9.260 -28.261 1.00 65.88 199 VAL A O 1
ATOM 1533 N N . SER A 1 200 ? 26.250 -9.650 -27.103 1.00 59.34 200 SER A N 1
ATOM 1534 C CA . SER A 1 200 ? 26.051 -11.003 -27.623 1.00 59.34 200 SER A CA 1
ATOM 1535 C C . SER A 1 200 ? 25.024 -10.977 -28.752 1.00 59.34 200 SER A C 1
ATOM 1537 O O . SER A 1 200 ? 24.005 -10.291 -28.680 1.00 59.34 200 SER A O 1
ATOM 1539 N N . ARG A 1 201 ? 25.300 -11.716 -29.831 1.00 57.50 201 ARG A N 1
ATOM 1540 C CA . ARG A 1 201 ? 24.339 -11.906 -30.919 1.00 57.50 201 ARG A CA 1
ATOM 1541 C C . ARG A 1 201 ? 23.165 -12.721 -30.373 1.00 57.50 201 ARG A C 1
ATOM 1543 O O . ARG A 1 201 ? 23.311 -13.921 -30.161 1.00 57.50 201 ARG A O 1
ATOM 1550 N N . GLY A 1 202 ? 22.028 -12.065 -30.145 1.00 52.31 202 GLY A N 1
ATOM 1551 C CA . GLY A 1 202 ? 20.754 -12.748 -29.926 1.00 52.31 202 GLY A CA 1
ATOM 1552 C C . GLY A 1 202 ? 20.426 -13.591 -31.159 1.00 52.31 202 GLY A C 1
ATOM 1553 O O . GLY A 1 202 ? 20.500 -13.079 -32.279 1.00 52.31 202 GLY A O 1
ATOM 1554 N N . GLY A 1 203 ? 20.192 -14.886 -30.947 1.00 37.16 203 GLY A N 1
ATOM 1555 C CA . GLY A 1 203 ? 19.788 -15.837 -31.987 1.00 37.16 203 GLY A CA 1
ATOM 1556 C C . GLY A 1 203 ? 18.373 -15.596 -32.479 1.00 37.16 203 GLY A C 1
ATOM 1557 O O . GLY A 1 203 ? 17.549 -15.119 -31.668 1.00 37.16 203 GLY A O 1
#

Foldseek 3Di:
DDDDDDDPVVVVVVVVVVVVVVVVVVVVVVVVVVVPQPDDPVPPDTDDDPVVVVVVVVVVVLVVVCVVVVHPDDDDPPDDDDLVVVQVVCVVVLQFDQDPVRDTGGPPCVVCVPPDDVDDDDDWDWDPPPPPPVDPDDDTDTDDDDDPPDDDDDPDDDDDDDDDDPDDDDVFDKDKDWDWDQDPDHPDIHTDDIDIDGDDDDD

Sequence (203 aa):
MFLVSFSWAHLCGLASTVLSTLVVLSALTVRVTSAAATGCPTCGMPAMEKSTEERYLIEMAKQQILNKLHLRERPNITQTVPRAALMTALRKLHAGRVRQDGTLELDNNVSDSRASNQAYEIVSFADDDAEVSASTDTSLSFQFLQEKGQSVQVLQSSLWLYVRQTDVPHHGSRVNAEISLPASSDTNRTLLLQRNVDVSRGG

Secondary structure (DSSP, 8-state):
--PPPPPTHHHHHHHHHHHHHHHHHHHHHHHHHHTTS---TTT------HHHHHHHHHHHHHHHHHHHTT-SSPPP-SSPPPHHHHHHHHHHTTS-EEPTTSPEEP--HHHHHHHS--------PEE------SSS----EE---PPTT-PPP-------------S-PPTT-EEEEEEEEEPSSTT-EEEEEEEEEE-----

Organism: Cyprinus carpio (NCBI:txid7962)

Radius of gyration: 41.49 Å; chains: 1; bounding box: 65×85×124 Å

pLDDT: mean 72.65, std 15.33, range [35.25, 97.56]